Protein AF-A0A955GM71-F1 (afdb_monomer_lite)

Foldseek 3Di:
DVVVLVVLLVVLLVVLLVLVVVLVVLVVVCVQPVDLVNVLVVCVVVCCLVCVLVVVLVVCVPPPHPDLQPSVDPQLSVLLCVLRPSVLVSVQVSQQSVQVSCCLQVVDLARWGKDFSLSSQLSSLLSSLVVLLVVQVPFAEDPDADPDDDSRPDRHHHPPDDSVVSSVVSSVQSSALNHDHNDRMDTQVPADADPVRDHPCRVVVCNSVVSVCSNCVSVVSVVVSVVSLVSQCVSDPDNVVSVVVSVCSNVVD

pLDDT: mean 85.66, std 9.51, range [45.56, 96.56]

Structure (mmCIF, N/CA/C/O backbone):
data_AF-A0A955GM71-F1
#
_entry.id   AF-A0A955GM71-F1
#
loop_
_atom_site.group_PDB
_atom_site.id
_atom_site.type_symbol
_atom_site.label_atom_id
_atom_site.label_alt_id
_atom_site.label_comp_id
_atom_site.label_asym_id
_atom_site.label_entity_id
_atom_site.label_seq_id
_atom_site.pdbx_PDB_ins_code
_atom_site.Cartn_x
_atom_site.Cartn_y
_atom_site.Cartn_z
_atom_site.occupancy
_atom_site.B_iso_or_equiv
_atom_site.auth_seq_id
_atom_site.auth_comp_id
_atom_site.auth_asym_id
_atom_site.auth_atom_id
_atom_site.pdbx_PDB_model_num
ATOM 1 N N . MET A 1 1 ? -37.901 8.414 49.197 1.00 61.34 1 MET A N 1
ATOM 2 C CA . MET A 1 1 ? -36.951 7.394 48.673 1.00 61.34 1 MET A CA 1
ATOM 3 C C . MET A 1 1 ? -37.544 6.435 47.627 1.00 61.34 1 MET A C 1
ATOM 5 O O . MET A 1 1 ? -36.845 6.118 46.675 1.00 61.34 1 MET A O 1
ATOM 9 N N . TYR A 1 2 ? -38.802 5.981 47.737 1.00 68.44 2 TYR A N 1
ATOM 10 C CA . TYR A 1 2 ? -39.392 4.993 46.807 1.00 68.44 2 TYR A CA 1
ATOM 11 C C . TYR A 1 2 ? -39.511 5.466 45.339 1.00 68.44 2 TYR A C 1
ATOM 13 O O . TYR A 1 2 ? -39.118 4.743 44.425 1.00 68.44 2 TYR A O 1
ATOM 21 N N . LYS A 1 3 ? -39.972 6.707 45.101 1.00 76.19 3 LYS A N 1
ATOM 22 C CA . LYS A 1 3 ? -40.069 7.289 43.744 1.00 76.19 3 LYS A CA 1
ATOM 23 C C . LYS A 1 3 ? -38.699 7.425 43.057 1.00 76.19 3 LYS A C 1
ATOM 25 O O . LYS A 1 3 ? -38.585 7.123 41.875 1.00 76.19 3 LYS A O 1
ATOM 30 N N . LEU A 1 4 ? -37.657 7.773 43.820 1.00 74.94 4 LEU A N 1
ATOM 31 C CA . LEU A 1 4 ? -36.275 7.871 43.334 1.00 74.94 4 LEU A CA 1
ATOM 32 C C . LEU A 1 4 ? -35.735 6.505 42.882 1.00 74.94 4 LEU A C 1
ATOM 34 O O . LEU A 1 4 ? -35.236 6.384 41.770 1.00 74.94 4 LEU A O 1
ATOM 38 N N . LYS A 1 5 ? -35.909 5.449 43.692 1.00 73.38 5 LYS A N 1
ATOM 39 C CA . LYS A 1 5 ? -35.476 4.085 43.327 1.00 73.38 5 LYS A CA 1
ATOM 40 C C . LYS A 1 5 ? -36.174 3.565 42.064 1.00 73.38 5 LYS A C 1
ATOM 42 O O . LYS A 1 5 ? -35.537 2.933 41.227 1.00 73.38 5 LYS A O 1
ATOM 47 N N . ARG A 1 6 ? -37.469 3.856 41.899 1.00 73.62 6 ARG A N 1
ATOM 48 C CA . ARG A 1 6 ? -38.248 3.444 40.718 1.00 73.62 6 ARG A CA 1
ATOM 49 C C . ARG A 1 6 ? -37.815 4.178 39.444 1.00 73.62 6 ARG A C 1
ATOM 51 O O . ARG A 1 6 ? -37.730 3.548 38.397 1.00 73.62 6 ARG A O 1
ATOM 58 N N . PHE A 1 7 ? -37.506 5.471 39.545 1.00 77.12 7 PHE A N 1
ATOM 59 C CA . PHE A 1 7 ? -36.971 6.271 38.439 1.00 77.12 7 PHE A CA 1
ATOM 60 C C . PHE A 1 7 ? -35.572 5.800 38.015 1.00 77.12 7 PHE A C 1
ATOM 62 O O . PHE A 1 7 ? -35.341 5.537 36.836 1.00 77.12 7 PHE A O 1
ATOM 69 N N . VAL A 1 8 ? -34.678 5.575 38.987 1.00 74.25 8 VAL A N 1
ATOM 70 C CA . VAL A 1 8 ? -33.331 5.027 38.750 1.00 74.25 8 VAL A CA 1
ATOM 71 C C . VAL A 1 8 ? -33.400 3.675 38.039 1.00 74.25 8 VAL A C 1
ATOM 73 O O . VAL A 1 8 ? -32.661 3.462 37.084 1.00 74.25 8 VAL A O 1
ATOM 76 N N . LEU A 1 9 ? -34.315 2.781 38.433 1.00 74.50 9 LEU A N 1
ATOM 77 C CA . LEU A 1 9 ? -34.504 1.477 37.782 1.00 74.50 9 LEU A CA 1
ATOM 78 C C . LEU A 1 9 ? -34.988 1.579 36.325 1.00 74.50 9 LEU A C 1
ATOM 80 O O . LEU A 1 9 ? -34.601 0.755 35.502 1.00 74.50 9 LEU A O 1
ATOM 84 N N . LEU A 1 10 ? -35.823 2.567 35.996 1.00 75.25 10 LEU A N 1
ATOM 85 C CA . LEU A 1 10 ? -36.357 2.750 34.640 1.00 75.25 10 LEU A CA 1
ATOM 86 C C . LEU A 1 10 ? -35.292 3.301 33.677 1.00 75.25 10 LEU A C 1
ATOM 88 O O . LEU A 1 10 ? -35.167 2.820 32.551 1.00 75.25 10 LEU A O 1
ATOM 92 N N . ILE A 1 11 ? -34.489 4.263 34.141 1.00 79.44 11 ILE A N 1
ATOM 93 C CA . ILE A 1 11 ? -33.385 4.836 33.359 1.00 79.44 11 ILE A CA 1
ATOM 94 C C . ILE A 1 11 ? -32.252 3.825 33.205 1.00 79.44 11 ILE A C 1
ATOM 96 O O . ILE A 1 11 ? -31.810 3.568 32.088 1.00 79.44 11 ILE A O 1
ATOM 100 N N . SER A 1 12 ? -31.813 3.205 34.304 1.00 76.88 12 SER A N 1
ATOM 101 C CA . SER A 1 12 ? -30.706 2.239 34.275 1.00 76.88 12 SER A CA 1
ATOM 102 C C . SER A 1 12 ? -31.001 1.020 33.400 1.00 76.88 12 SER A C 1
ATOM 104 O O . SER A 1 12 ? -30.100 0.550 32.713 1.00 76.88 12 SER A O 1
ATOM 106 N N . ALA A 1 13 ? -32.253 0.549 33.349 1.00 73.69 13 ALA A N 1
ATOM 107 C CA . ALA A 1 13 ? -32.644 -0.588 32.514 1.00 73.69 13 ALA A CA 1
ATOM 108 C C . ALA A 1 13 ? -32.579 -0.314 30.999 1.00 73.69 13 ALA A C 1
ATOM 110 O O . ALA A 1 13 ? -32.330 -1.244 30.237 1.00 73.69 13 ALA A O 1
ATOM 111 N N . ASN A 1 14 ? -32.786 0.929 30.554 1.00 80.06 14 ASN A N 1
ATOM 112 C CA . ASN A 1 14 ? -32.612 1.308 29.145 1.00 80.06 14 ASN A CA 1
ATOM 113 C C . ASN A 1 14 ? -31.156 1.686 28.845 1.00 80.06 14 ASN A C 1
ATOM 115 O O . ASN A 1 14 ? -30.605 1.296 27.816 1.00 80.06 14 ASN A O 1
ATOM 119 N N . LEU A 1 15 ? -30.512 2.388 29.781 1.00 84.62 15 LEU A N 1
ATOM 120 C CA . LEU A 1 15 ? -29.125 2.826 29.664 1.00 84.62 15 LEU A CA 1
ATOM 121 C C . LEU A 1 15 ? -28.158 1.642 29.564 1.00 84.62 15 LEU A C 1
ATOM 123 O O . LEU A 1 15 ? -27.257 1.669 28.735 1.00 84.62 15 LEU A O 1
ATOM 127 N N . ILE A 1 16 ? -28.369 0.581 30.348 1.00 85.00 16 ILE A N 1
ATOM 128 C CA . ILE A 1 16 ? -27.521 -0.617 30.310 1.00 85.00 16 ILE A CA 1
ATOM 129 C C . ILE A 1 16 ? -27.553 -1.309 28.945 1.00 85.00 16 ILE A C 1
ATOM 131 O O . ILE A 1 16 ? -26.523 -1.782 28.479 1.00 85.00 16 ILE A O 1
ATOM 135 N N . ARG A 1 17 ? -28.713 -1.332 28.274 1.00 82.69 17 ARG A N 1
ATOM 136 C CA . ARG A 1 17 ? -28.850 -1.925 26.941 1.00 82.69 17 ARG A CA 1
ATOM 137 C C . ARG A 1 17 ? -27.982 -1.155 25.950 1.00 82.69 17 ARG A C 1
ATOM 139 O O . ARG A 1 17 ? -27.134 -1.751 25.298 1.00 82.69 17 ARG A O 1
ATOM 146 N N . ILE A 1 18 ? -28.145 0.168 25.905 1.00 87.25 18 ILE A N 1
ATOM 147 C CA . ILE A 1 18 ? -27.355 1.052 25.037 1.00 87.25 18 ILE A CA 1
ATOM 148 C C . ILE A 1 18 ? -25.861 0.908 25.344 1.00 87.25 18 ILE A C 1
ATOM 150 O O . ILE A 1 18 ? -25.070 0.708 24.429 1.00 87.25 18 ILE A O 1
ATOM 154 N N . LEU A 1 19 ? -25.474 0.947 26.622 1.00 88.88 19 LEU A N 1
ATOM 155 C CA . LEU A 1 19 ? -24.077 0.812 27.033 1.00 88.88 19 LEU A CA 1
ATOM 156 C C . LEU A 1 19 ? -23.474 -0.528 26.602 1.00 88.88 19 LEU A C 1
ATOM 158 O O . LEU A 1 19 ? -22.366 -0.532 26.077 1.00 88.88 19 LEU A O 1
ATOM 162 N N . LEU A 1 20 ? -24.189 -1.645 26.758 1.00 87.19 20 LEU A N 1
ATOM 163 C CA . LEU A 1 20 ? -23.694 -2.963 26.355 1.00 87.19 20 LEU A CA 1
ATOM 164 C C . LEU A 1 20 ? -23.531 -3.084 24.836 1.00 87.19 20 LEU A C 1
ATOM 166 O O . LEU A 1 20 ? -22.474 -3.521 24.386 1.00 87.19 20 LEU A O 1
ATOM 170 N N . TYR A 1 21 ? -24.524 -2.658 24.044 1.00 88.75 21 TYR A N 1
ATOM 171 C CA . TYR A 1 21 ? -24.422 -2.688 22.577 1.00 88.75 21 TYR A CA 1
ATOM 172 C C . TYR A 1 21 ? -23.291 -1.787 22.069 1.00 88.75 21 TYR A C 1
ATOM 174 O O . TYR A 1 21 ? -22.498 -2.202 21.220 1.00 88.75 21 TYR A O 1
ATOM 182 N N . THR A 1 22 ? -23.168 -0.581 22.624 1.00 90.31 22 THR A N 1
ATOM 183 C CA . THR A 1 22 ? -22.087 0.347 22.279 1.00 90.31 22 THR A CA 1
ATOM 184 C C . THR A 1 22 ? -20.727 -0.209 22.698 1.00 90.31 22 THR A C 1
ATOM 186 O O . THR A 1 22 ? -19.798 -0.181 21.897 1.00 90.31 22 THR A O 1
ATOM 189 N N . THR A 1 23 ? -20.606 -0.785 23.900 1.00 90.62 23 THR A N 1
ATOM 190 C CA . THR A 1 23 ? -19.358 -1.420 24.362 1.00 90.62 23 THR A CA 1
ATOM 191 C C . THR A 1 23 ? -18.961 -2.565 23.442 1.00 90.62 23 THR A C 1
ATOM 193 O O . THR A 1 23 ? -17.812 -2.617 23.020 1.00 90.62 23 THR A O 1
ATOM 196 N N . ALA A 1 24 ? -19.897 -3.452 23.089 1.00 90.38 24 ALA A N 1
ATOM 197 C CA . ALA A 1 24 ? -19.629 -4.574 22.193 1.00 90.38 24 ALA A CA 1
ATOM 198 C C . ALA A 1 24 ? -19.175 -4.094 20.806 1.00 90.38 24 ALA A C 1
ATOM 200 O O . ALA A 1 24 ? -18.171 -4.574 20.289 1.00 90.38 24 ALA A O 1
ATOM 201 N N . THR A 1 25 ? -19.859 -3.097 20.240 1.00 90.88 25 THR A N 1
ATOM 202 C CA . THR A 1 25 ? -19.507 -2.526 18.930 1.00 90.88 25 THR A CA 1
ATOM 203 C C . THR A 1 25 ? -18.119 -1.889 18.959 1.00 90.88 25 THR A C 1
ATOM 205 O O . THR A 1 25 ? -17.274 -2.206 18.126 1.00 90.88 25 THR A O 1
ATOM 208 N N . ILE A 1 26 ? -17.848 -1.037 19.952 1.00 92.12 26 ILE A N 1
ATOM 209 C CA . ILE A 1 26 ? -16.542 -0.387 20.117 1.00 92.12 26 ILE A CA 1
ATOM 210 C C . ILE A 1 26 ? -15.450 -1.429 20.361 1.00 92.12 26 ILE A C 1
ATOM 212 O O . ILE A 1 26 ? -14.356 -1.286 19.828 1.00 92.12 26 ILE A O 1
ATOM 216 N N . PHE A 1 27 ? -15.732 -2.482 21.129 1.00 91.25 27 PHE A N 1
ATOM 217 C CA . PHE A 1 27 ? -14.776 -3.553 21.389 1.00 91.25 27 PHE A CA 1
ATOM 218 C C . PHE A 1 27 ? -14.412 -4.318 20.114 1.00 91.25 27 PHE A C 1
ATOM 220 O O . PHE A 1 27 ? -13.236 -4.590 19.896 1.00 91.25 27 PHE A O 1
ATOM 227 N N . VAL A 1 28 ? -15.384 -4.609 19.241 1.00 90.19 28 VAL A N 1
ATOM 228 C CA . VAL A 1 28 ? -15.119 -5.229 17.932 1.00 90.19 28 VAL A CA 1
ATOM 229 C C . VAL A 1 28 ? -14.270 -4.307 17.057 1.00 90.19 28 VAL A C 1
ATOM 231 O O . VAL A 1 28 ? -13.257 -4.746 16.520 1.00 90.19 28 VAL A O 1
ATOM 234 N N . VAL A 1 29 ? -14.629 -3.022 16.958 1.00 89.50 29 VAL A N 1
ATOM 235 C CA . VAL A 1 29 ? -13.847 -2.036 16.189 1.00 89.50 29 VAL A CA 1
ATOM 236 C C . VAL A 1 29 ? -12.423 -1.934 16.738 1.00 89.50 29 VAL A C 1
ATOM 238 O O . VAL A 1 29 ? -11.459 -1.977 15.980 1.00 89.50 29 VAL A O 1
ATOM 241 N N . TRP A 1 30 ? -12.271 -1.864 18.058 1.00 90.69 30 TRP A N 1
ATOM 242 C CA . TRP A 1 30 ? -10.970 -1.860 18.716 1.00 90.69 30 TRP A CA 1
ATOM 243 C C . TRP A 1 30 ? -10.173 -3.129 18.400 1.00 90.69 30 TRP A C 1
ATOM 245 O O . TRP A 1 30 ? -9.011 -3.043 18.024 1.00 90.69 30 TRP A O 1
ATOM 255 N N . LEU A 1 31 ? -10.786 -4.307 18.480 1.00 88.31 31 LEU A N 1
ATOM 256 C CA . LEU A 1 31 ? -10.122 -5.586 18.229 1.00 88.31 31 LEU A CA 1
ATOM 257 C C . LEU A 1 31 ? -9.629 -5.730 16.779 1.00 88.31 31 LEU A C 1
ATOM 259 O O . LEU A 1 31 ? -8.606 -6.373 16.556 1.00 88.31 31 LEU A O 1
ATOM 263 N N . VAL A 1 32 ? -10.327 -5.131 15.811 1.00 87.62 32 VAL A N 1
ATOM 264 C CA . VAL A 1 32 ? -9.938 -5.153 14.390 1.00 87.62 32 VAL A CA 1
ATOM 265 C C . VAL A 1 32 ? -8.875 -4.096 14.077 1.00 87.62 32 VAL A C 1
ATOM 267 O O . VAL A 1 32 ? -7.861 -4.412 13.463 1.00 87.62 32 VAL A O 1
ATOM 270 N N . PHE A 1 33 ? -9.070 -2.853 14.523 1.00 87.31 33 PHE A N 1
ATOM 271 C CA . PHE A 1 33 ? -8.263 -1.708 14.081 1.00 87.31 33 PHE A CA 1
ATOM 272 C C . PHE A 1 33 ? -7.145 -1.291 15.051 1.00 87.31 33 PHE A C 1
ATOM 274 O O . PHE A 1 33 ? -6.416 -0.352 14.753 1.00 87.31 33 PHE A O 1
ATOM 281 N N . SER A 1 34 ? -6.999 -1.920 16.223 1.00 87.00 34 SER A N 1
ATOM 282 C CA . SER A 1 34 ? -5.954 -1.531 17.194 1.00 87.00 34 SER A CA 1
ATOM 283 C C . SER A 1 34 ? -4.585 -2.166 16.948 1.00 87.00 34 SER A C 1
ATOM 285 O O . SER A 1 34 ? -3.582 -1.687 17.488 1.00 87.00 34 SER A O 1
ATOM 287 N N . ASP A 1 35 ? -4.526 -3.241 16.163 1.00 88.88 35 ASP A N 1
ATOM 288 C CA . ASP A 1 35 ? -3.306 -4.012 15.960 1.00 88.88 35 ASP A CA 1
ATOM 289 C C . ASP A 1 35 ? -2.86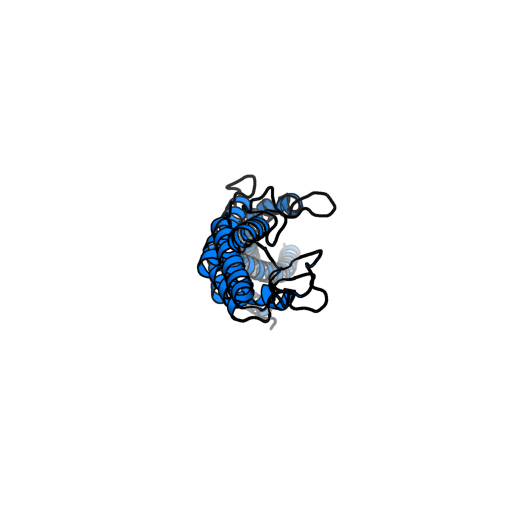4 -3.970 14.489 1.00 88.88 35 ASP A C 1
ATOM 291 O O . ASP A 1 35 ? -3.536 -4.555 13.633 1.00 88.88 35 ASP A O 1
ATOM 295 N N . PRO A 1 36 ? -1.718 -3.332 14.171 1.00 93.44 36 PRO A N 1
ATOM 296 C CA . PRO A 1 36 ? -1.187 -3.338 12.812 1.00 93.44 36 PRO A CA 1
ATOM 297 C C . PRO A 1 36 ? -0.930 -4.754 12.286 1.00 93.44 36 PRO A C 1
ATOM 299 O O . PRO A 1 36 ? -1.048 -4.976 11.082 1.00 93.44 36 PRO A O 1
ATOM 302 N N . ALA A 1 37 ? -0.607 -5.725 13.149 1.00 93.62 37 ALA A N 1
ATOM 303 C CA . ALA A 1 37 ? -0.336 -7.094 12.717 1.00 93.62 37 ALA A CA 1
ATOM 304 C C . ALA A 1 37 ? -1.571 -7.757 12.091 1.00 93.62 37 ALA A C 1
ATOM 306 O O . ALA A 1 37 ? -1.434 -8.484 11.107 1.00 93.62 37 ALA A O 1
ATOM 307 N N . ARG A 1 38 ? -2.772 -7.462 12.609 1.00 91.69 38 ARG A N 1
ATOM 308 C CA . ARG A 1 38 ? -4.035 -7.982 12.066 1.00 91.69 38 ARG A CA 1
ATOM 309 C C . ARG A 1 38 ? -4.312 -7.428 10.681 1.00 91.69 38 ARG A C 1
ATOM 311 O O . ARG A 1 38 ? -4.505 -8.204 9.761 1.00 91.69 38 ARG A O 1
ATOM 318 N N . ILE A 1 39 ? -4.208 -6.112 10.501 1.00 91.81 39 ILE A N 1
ATOM 319 C CA . ILE A 1 39 ? -4.417 -5.494 9.183 1.00 91.81 39 ILE A CA 1
ATOM 320 C C . ILE A 1 39 ? -3.429 -6.041 8.150 1.00 91.81 39 ILE A C 1
ATOM 322 O O . ILE A 1 39 ? -3.826 -6.395 7.044 1.00 91.81 39 ILE A O 1
ATOM 326 N N . LYS A 1 40 ? -2.147 -6.173 8.507 1.00 94.81 40 LYS A N 1
ATOM 327 C CA . LYS A 1 40 ? -1.144 -6.770 7.610 1.00 94.81 40 LYS A CA 1
ATOM 328 C C . LYS A 1 40 ? -1.492 -8.213 7.246 1.00 94.81 40 LYS A C 1
ATOM 330 O O . LYS A 1 40 ? -1.348 -8.608 6.090 1.00 94.81 40 LYS A O 1
ATOM 335 N N . HIS A 1 41 ? -1.950 -8.988 8.227 1.00 93.88 41 HIS A N 1
ATOM 336 C CA . HIS A 1 41 ? -2.384 -10.364 8.029 1.00 93.88 41 HIS A CA 1
ATOM 337 C C . HIS A 1 41 ? -3.612 -10.453 7.117 1.00 93.88 41 HIS A C 1
ATOM 339 O O . HIS A 1 41 ? -3.599 -11.240 6.176 1.00 93.88 41 HIS A O 1
ATOM 345 N N . ASP A 1 42 ? -4.619 -9.611 7.334 1.00 91.69 42 ASP A N 1
ATOM 346 C CA . ASP A 1 42 ? -5.859 -9.591 6.557 1.00 91.69 42 ASP A CA 1
ATOM 347 C C . ASP A 1 42 ? -5.599 -9.176 5.101 1.00 91.69 42 ASP A C 1
ATOM 349 O O . ASP A 1 42 ? -6.098 -9.817 4.173 1.00 91.69 42 ASP A O 1
ATOM 353 N N . ILE A 1 43 ? -4.747 -8.165 4.873 1.00 93.19 43 ILE A N 1
ATOM 354 C CA . ILE A 1 43 ? -4.329 -7.770 3.517 1.00 93.19 43 ILE A CA 1
ATOM 355 C C . ILE A 1 43 ? -3.631 -8.947 2.829 1.00 93.19 43 ILE A C 1
ATOM 357 O O . ILE A 1 43 ? -3.965 -9.279 1.690 1.00 93.19 43 ILE A O 1
ATOM 361 N N . LYS A 1 44 ? -2.711 -9.623 3.525 1.00 94.38 44 LYS A N 1
ATOM 362 C CA . LYS A 1 44 ? -2.024 -10.801 2.987 1.00 94.38 44 LYS A CA 1
ATOM 363 C C . LYS A 1 44 ? -2.999 -11.934 2.657 1.00 94.38 44 LYS A C 1
ATOM 365 O O . LYS A 1 44 ? -2.932 -12.497 1.571 1.00 94.38 44 LYS A O 1
ATOM 370 N N . GLN A 1 45 ? -3.917 -12.261 3.564 1.00 95.25 45 GLN A N 1
ATOM 371 C CA . GLN A 1 45 ? -4.888 -13.340 3.361 1.00 95.25 45 GLN A CA 1
ATOM 372 C C . GLN A 1 45 ? -5.900 -13.042 2.254 1.00 95.25 45 GLN A C 1
ATOM 374 O O . GLN A 1 45 ? -6.377 -13.971 1.605 1.00 95.25 45 GLN A O 1
ATOM 379 N N . SER A 1 46 ? -6.207 -11.768 1.999 1.00 94.44 46 SER A N 1
ATOM 380 C CA . SER A 1 46 ? -7.110 -11.378 0.910 1.00 94.44 46 SER A CA 1
ATOM 381 C C . SER A 1 46 ? -6.554 -11.670 -0.496 1.00 94.44 46 SER A C 1
ATOM 383 O O . SER A 1 46 ? -7.299 -11.620 -1.480 1.00 94.44 46 SER A O 1
ATOM 385 N N . GLY A 1 47 ? -5.256 -11.980 -0.605 1.00 94.12 47 GLY A N 1
ATOM 386 C CA . GLY A 1 47 ? -4.565 -12.137 -1.883 1.00 94.12 47 GLY A CA 1
ATOM 387 C C . GLY A 1 47 ? -4.364 -10.806 -2.615 1.00 94.12 47 GLY A C 1
ATOM 388 O O . GLY A 1 47 ? -4.283 -10.776 -3.844 1.00 94.12 47 GLY A O 1
ATOM 389 N N . ALA A 1 48 ? -4.391 -9.684 -1.883 1.00 93.75 48 ALA A N 1
ATOM 390 C CA . ALA A 1 48 ? -4.313 -8.351 -2.470 1.00 93.75 48 ALA A CA 1
ATOM 391 C C . ALA A 1 48 ? -2.995 -8.137 -3.222 1.00 93.75 48 ALA A C 1
ATOM 393 O O . ALA A 1 48 ? -3.007 -7.558 -4.303 1.00 93.75 48 ALA A O 1
ATOM 394 N N . TYR A 1 49 ? -1.874 -8.629 -2.689 1.00 94.56 49 TYR A N 1
ATOM 395 C CA . TYR A 1 49 ? -0.556 -8.438 -3.298 1.00 94.56 49 TYR A CA 1
ATOM 396 C C . TYR A 1 49 ? -0.397 -9.218 -4.607 1.00 94.56 49 TYR A C 1
ATOM 398 O O . TYR A 1 49 ? 0.249 -8.740 -5.534 1.00 94.56 49 TYR A O 1
ATOM 406 N N . GLU A 1 50 ? -1.019 -10.390 -4.698 1.00 94.75 50 GLU A N 1
ATOM 407 C CA . GLU A 1 50 ? -1.039 -11.244 -5.883 1.00 94.75 50 GLU A CA 1
ATOM 408 C C . GLU A 1 50 ? -1.943 -10.673 -6.979 1.00 94.75 50 GLU A C 1
ATOM 410 O O . GLU A 1 50 ? -1.654 -10.823 -8.163 1.00 94.75 50 GLU A O 1
ATOM 415 N N . LYS A 1 51 ? -3.033 -10.001 -6.592 1.00 93.88 51 LYS A N 1
ATOM 416 C CA . LYS A 1 51 ? -4.010 -9.425 -7.528 1.00 93.88 51 LYS A CA 1
ATOM 417 C C . LYS A 1 51 ? -3.713 -7.983 -7.916 1.00 93.88 51 LYS A C 1
ATOM 419 O O . LYS A 1 51 ? -4.281 -7.513 -8.899 1.00 93.88 51 LYS A O 1
ATOM 424 N N . PHE A 1 52 ? -2.861 -7.280 -7.170 1.00 93.19 52 PHE A N 1
ATOM 425 C CA . PHE A 1 52 ? -2.616 -5.852 -7.367 1.00 93.19 52 PHE A CA 1
ATOM 426 C C . PHE A 1 52 ? -2.119 -5.546 -8.782 1.00 93.19 52 PHE A C 1
ATOM 428 O O . PHE A 1 52 ? -2.779 -4.811 -9.510 1.00 93.19 52 PHE A O 1
ATOM 435 N N . VAL A 1 53 ? -0.997 -6.144 -9.192 1.00 92.50 53 VAL A N 1
ATOM 436 C CA . VAL A 1 53 ? -0.390 -5.884 -10.506 1.00 92.50 53 VAL A CA 1
ATOM 437 C C . VAL A 1 53 ? -1.321 -6.288 -11.658 1.00 92.50 53 VAL A C 1
ATOM 439 O O . VAL A 1 53 ? -1.573 -5.430 -12.504 1.00 92.50 53 VAL A O 1
ATOM 442 N N . PRO A 1 54 ? -1.923 -7.498 -11.674 1.00 91.50 54 PRO A N 1
ATOM 443 C CA . PRO A 1 54 ? -2.920 -7.853 -12.685 1.00 91.50 54 PRO A CA 1
ATOM 444 C C . PRO A 1 54 ? -4.089 -6.866 -12.768 1.00 91.50 54 PRO A C 1
ATOM 446 O O . PRO A 1 54 ? -4.455 -6.446 -13.857 1.00 91.50 54 PRO A O 1
ATOM 449 N N . SER A 1 55 ? -4.620 -6.415 -11.626 1.00 90.38 55 SER A N 1
ATOM 450 C CA . SER A 1 55 ? -5.742 -5.462 -11.611 1.00 90.38 55 SER A CA 1
ATOM 451 C C . SER A 1 55 ? -5.364 -4.107 -12.215 1.00 90.38 55 SER A C 1
ATOM 453 O O . SER A 1 55 ? -6.188 -3.469 -12.867 1.00 90.38 55 SER A O 1
ATOM 455 N N . ILE A 1 56 ? -4.123 -3.655 -12.003 1.00 87.88 56 ILE A N 1
ATOM 456 C CA . ILE A 1 56 ? -3.608 -2.432 -12.629 1.00 87.88 56 ILE A CA 1
ATOM 457 C C . ILE A 1 56 ? -3.434 -2.632 -14.135 1.00 87.88 56 ILE A C 1
ATOM 459 O O . ILE A 1 56 ? -3.805 -1.742 -14.899 1.00 87.88 56 ILE A O 1
ATOM 463 N N . ILE A 1 57 ? -2.910 -3.779 -14.570 1.00 88.81 57 ILE A N 1
ATOM 464 C CA . ILE A 1 57 ? -2.788 -4.114 -15.994 1.00 88.81 57 ILE A CA 1
ATOM 465 C C . ILE A 1 57 ? -4.173 -4.089 -16.654 1.00 88.81 57 ILE A C 1
ATOM 467 O O . ILE A 1 57 ? -4.369 -3.351 -17.616 1.00 88.81 57 ILE A O 1
ATOM 471 N N . ASP A 1 58 ? -5.152 -4.796 -16.087 1.00 88.31 58 ASP A N 1
ATOM 472 C CA . ASP A 1 58 ? -6.518 -4.870 -16.616 1.00 88.31 58 ASP A CA 1
ATOM 473 C C . ASP A 1 58 ? -7.195 -3.494 -16.681 1.00 88.31 58 ASP A C 1
ATOM 475 O O . ASP A 1 58 ? -7.837 -3.156 -17.676 1.00 88.31 58 ASP A O 1
ATOM 479 N N . ALA A 1 59 ? -7.004 -2.653 -15.660 1.00 85.81 59 ALA A N 1
ATOM 480 C CA . ALA A 1 59 ? -7.525 -1.286 -15.659 1.00 85.81 59 ALA A CA 1
ATOM 481 C C . ALA A 1 59 ? -6.920 -0.416 -16.777 1.00 85.81 59 ALA A C 1
ATOM 483 O O . ALA A 1 59 ? -7.598 0.469 -17.299 1.00 85.81 59 ALA A O 1
ATOM 484 N N . ASN A 1 60 ? -5.667 -0.677 -17.163 1.00 84.25 60 ASN A N 1
ATOM 485 C CA . ASN A 1 60 ? -4.965 0.049 -18.224 1.00 84.25 60 ASN A CA 1
ATOM 486 C C . ASN A 1 60 ? -5.161 -0.554 -19.624 1.00 84.25 60 ASN A C 1
ATOM 488 O O . ASN A 1 60 ? -4.705 0.045 -20.594 1.00 84.25 60 ASN A O 1
ATOM 492 N N . LYS A 1 61 ? -5.878 -1.674 -19.762 1.00 82.38 61 LYS A N 1
ATOM 493 C CA . LYS A 1 61 ? -6.331 -2.203 -21.062 1.00 82.38 61 LYS A CA 1
ATOM 494 C C . LYS A 1 61 ? -7.610 -1.542 -21.581 1.00 82.38 61 LYS A C 1
ATOM 496 O O . LYS A 1 61 ? -8.000 -1.757 -22.724 1.00 82.38 61 LYS A O 1
ATOM 501 N N . ALA A 1 62 ? -8.310 -0.777 -20.743 1.00 74.44 62 ALA A N 1
ATOM 502 C CA . ALA A 1 62 ? -9.569 -0.151 -21.128 1.00 74.44 62 ALA A CA 1
ATOM 503 C C . ALA A 1 62 ? -9.372 0.850 -22.292 1.00 74.44 62 ALA A C 1
ATOM 505 O O . ALA A 1 62 ? -8.397 1.594 -22.276 1.00 74.44 62 ALA A O 1
ATOM 506 N N . PRO A 1 63 ? -10.318 0.965 -23.247 1.00 58.12 63 PRO A N 1
ATOM 50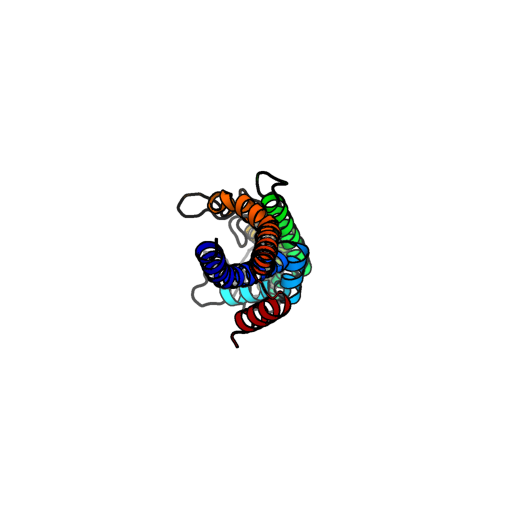7 C CA . PRO A 1 63 ? -10.150 1.692 -24.521 1.00 58.12 63 PRO A CA 1
ATOM 508 C C . PRO A 1 63 ? -9.896 3.211 -24.423 1.00 58.12 63 PRO A C 1
ATOM 510 O O . PRO A 1 63 ? -9.705 3.863 -25.442 1.00 58.12 63 PRO A O 1
ATOM 513 N N . ASN A 1 64 ? -9.885 3.779 -23.214 1.00 59.72 64 ASN A N 1
ATOM 514 C CA . ASN A 1 64 ? -9.560 5.184 -22.951 1.00 59.72 64 ASN A CA 1
ATOM 515 C C . ASN A 1 64 ? -8.165 5.365 -22.320 1.00 59.72 64 ASN A C 1
ATOM 517 O O . ASN A 1 64 ? -7.850 6.462 -21.856 1.00 59.72 64 ASN A O 1
ATOM 521 N N . SER A 1 65 ? -7.353 4.308 -22.226 1.00 59.94 65 SER A N 1
ATOM 522 C CA . SER A 1 65 ? -5.990 4.403 -21.711 1.00 59.94 65 SER A CA 1
ATOM 523 C C . SER A 1 65 ? -5.041 4.894 -22.807 1.00 59.94 65 SER A C 1
ATOM 525 O O . SER A 1 65 ? -5.041 4.417 -23.936 1.00 59.94 65 SER A O 1
ATOM 527 N N . SER A 1 66 ? -4.209 5.879 -22.479 1.00 58.28 66 SER A N 1
ATOM 528 C CA . SER A 1 66 ? -3.188 6.432 -23.375 1.00 58.28 66 SER A CA 1
ATOM 529 C C . SER A 1 66 ? -1.883 5.622 -23.341 1.00 58.28 66 SER A C 1
ATOM 531 O O . SER A 1 66 ? -0.804 6.202 -23.452 1.00 58.28 66 SER A O 1
ATOM 533 N N . SER A 1 67 ? -1.948 4.316 -23.060 1.00 63.34 67 SER A N 1
ATOM 534 C CA . SER A 1 67 ? -0.748 3.496 -22.872 1.00 63.34 67 SER A CA 1
ATOM 535 C C . SER A 1 67 ? -0.269 2.937 -24.205 1.00 63.34 67 SER A C 1
ATOM 537 O O . SER A 1 67 ? -0.985 2.175 -24.845 1.00 63.34 67 SER A O 1
ATOM 539 N N . THR A 1 68 ? 0.957 3.277 -24.600 1.00 70.00 68 THR A N 1
ATOM 540 C CA . THR A 1 68 ? 1.606 2.703 -25.790 1.00 70.00 68 THR A CA 1
ATOM 541 C C . THR A 1 68 ? 2.252 1.338 -25.523 1.00 70.00 68 THR A C 1
ATOM 543 O O . THR A 1 68 ? 2.758 0.693 -26.433 1.00 70.00 68 THR A O 1
ATOM 546 N N . ILE A 1 69 ? 2.232 0.870 -24.270 1.00 80.75 69 ILE A N 1
ATOM 547 C CA . ILE A 1 69 ? 2.774 -0.436 -23.883 1.00 80.75 69 ILE A CA 1
ATOM 548 C C . ILE A 1 69 ? 1.733 -1.520 -24.220 1.00 80.75 69 ILE A C 1
ATOM 550 O O . ILE A 1 69 ? 0.591 -1.412 -23.768 1.00 80.75 69 ILE A O 1
ATOM 554 N N . PRO A 1 70 ? 2.096 -2.595 -24.946 1.00 83.69 70 PRO A N 1
ATOM 555 C CA . PRO A 1 70 ? 1.149 -3.612 -25.382 1.00 83.69 70 PRO A CA 1
ATOM 556 C C . PRO A 1 70 ? 0.855 -4.573 -24.227 1.00 83.69 70 PRO A C 1
ATOM 558 O O . PRO A 1 70 ? 1.466 -5.627 -24.082 1.00 83.69 70 PRO A O 1
ATOM 561 N N . LEU A 1 71 ? -0.096 -4.194 -23.374 1.00 87.38 71 LEU A N 1
ATOM 562 C CA . LEU A 1 71 ? -0.476 -4.952 -22.176 1.00 87.38 71 LEU A CA 1
ATOM 563 C C . LEU A 1 71 ? -1.197 -6.281 -22.481 1.00 87.38 71 LEU A C 1
ATOM 565 O O . LEU A 1 71 ? -1.427 -7.076 -21.570 1.00 87.38 71 LEU A O 1
ATOM 569 N N . ASP A 1 72 ? -1.573 -6.530 -23.736 1.00 86.50 72 ASP A N 1
ATOM 570 C CA . ASP A 1 72 ? -2.096 -7.824 -24.198 1.00 86.50 72 ASP A CA 1
ATOM 571 C C . ASP A 1 72 ? -1.001 -8.847 -24.508 1.00 86.50 72 ASP A C 1
ATOM 573 O O . ASP A 1 72 ? -1.291 -10.033 -24.660 1.00 86.50 72 ASP A O 1
ATOM 577 N N . ASP A 1 73 ? 0.255 -8.408 -24.547 1.00 88.94 73 ASP A N 1
ATOM 578 C CA . ASP A 1 73 ? 1.400 -9.275 -24.750 1.00 88.94 73 ASP A CA 1
ATOM 579 C C . ASP A 1 73 ? 1.821 -9.972 -23.448 1.00 88.94 73 ASP A C 1
ATOM 581 O O . ASP A 1 73 ? 2.116 -9.322 -22.439 1.00 88.94 73 ASP A O 1
ATOM 585 N N . GLN A 1 74 ? 1.877 -11.306 -23.466 1.00 92.31 74 GLN A N 1
ATOM 586 C CA . GLN A 1 74 ? 2.214 -12.089 -22.278 1.00 92.31 74 GLN A CA 1
ATOM 587 C C . GLN A 1 74 ? 3.647 -11.830 -21.785 1.00 92.31 74 GLN A C 1
ATOM 589 O O . GLN A 1 74 ? 3.862 -11.809 -20.573 1.00 92.31 74 GLN A O 1
ATOM 594 N N . ASP A 1 75 ? 4.609 -11.567 -22.677 1.00 92.38 75 ASP A N 1
ATOM 595 C CA . ASP A 1 75 ? 5.994 -11.280 -22.278 1.00 92.38 75 ASP A CA 1
ATOM 596 C C . ASP A 1 75 ? 6.067 -9.955 -21.506 1.00 92.38 75 ASP A C 1
ATOM 598 O O . ASP A 1 75 ? 6.748 -9.849 -20.482 1.00 92.38 75 ASP A O 1
ATOM 602 N N . VAL A 1 76 ? 5.312 -8.948 -21.960 1.00 91.50 76 VAL A N 1
ATOM 603 C CA . VAL A 1 76 ? 5.202 -7.642 -21.291 1.00 91.50 76 VAL A CA 1
ATOM 604 C C . VAL A 1 76 ? 4.553 -7.796 -19.918 1.00 91.50 76 VAL A C 1
ATOM 606 O O . VAL A 1 76 ? 5.073 -7.277 -18.926 1.00 91.50 76 VAL A O 1
ATOM 609 N N . VAL A 1 77 ? 3.451 -8.545 -19.831 1.00 92.69 77 VAL A N 1
ATOM 610 C CA . VAL A 1 77 ? 2.772 -8.831 -18.557 1.00 92.69 77 VAL A CA 1
ATOM 611 C C . VAL A 1 77 ? 3.707 -9.554 -17.583 1.00 92.69 77 VAL A C 1
ATOM 613 O O . VAL A 1 77 ? 3.762 -9.200 -16.400 1.00 92.69 77 VAL A O 1
ATOM 616 N N . ASP A 1 78 ? 4.480 -10.528 -18.054 1.00 94.69 78 ASP A N 1
ATOM 617 C CA . ASP A 1 78 ? 5.429 -11.276 -17.229 1.00 94.69 78 ASP A CA 1
ATOM 618 C C . ASP A 1 78 ? 6.562 -10.386 -16.701 1.00 94.69 78 ASP A C 1
ATOM 620 O O . ASP A 1 78 ? 6.945 -10.501 -15.531 1.00 94.69 78 ASP A O 1
ATOM 624 N N . ILE A 1 79 ? 7.075 -9.468 -17.526 1.00 94.25 79 ILE A N 1
ATOM 625 C CA . ILE A 1 79 ? 8.081 -8.481 -17.112 1.00 94.25 79 ILE A CA 1
ATOM 626 C C . ILE A 1 79 ? 7.517 -7.563 -16.022 1.00 94.25 79 ILE A C 1
ATOM 628 O O . ILE A 1 79 ? 8.169 -7.377 -14.991 1.00 94.25 79 ILE A O 1
ATOM 632 N N . ILE A 1 80 ? 6.297 -7.041 -16.192 1.00 92.50 80 ILE A N 1
ATOM 633 C CA . ILE A 1 80 ? 5.653 -6.171 -15.194 1.00 92.50 80 ILE A CA 1
ATOM 634 C C . ILE A 1 80 ? 5.459 -6.923 -13.866 1.00 92.50 80 ILE A C 1
ATOM 636 O O . ILE A 1 80 ? 5.783 -6.395 -12.798 1.00 92.50 80 ILE A O 1
ATOM 640 N N . ASN A 1 81 ? 5.001 -8.177 -13.908 1.00 93.94 81 ASN A N 1
ATOM 641 C CA . ASN A 1 81 ? 4.834 -8.999 -12.704 1.00 93.94 81 ASN A CA 1
ATOM 642 C C . ASN A 1 81 ? 6.166 -9.292 -11.993 1.00 93.94 81 ASN A C 1
ATOM 644 O O . ASN A 1 81 ? 6.225 -9.289 -10.761 1.00 93.94 81 ASN A O 1
ATOM 648 N N . LYS A 1 82 ? 7.252 -9.510 -12.745 1.00 95.75 82 LYS A N 1
ATOM 649 C CA . LYS A 1 82 ? 8.603 -9.685 -12.182 1.00 95.75 82 LYS A CA 1
ATOM 650 C C . LYS A 1 82 ? 9.174 -8.384 -11.622 1.00 95.75 82 LYS A C 1
ATOM 652 O O . LYS A 1 82 ? 9.891 -8.431 -10.622 1.00 95.75 82 LYS A O 1
ATOM 657 N N . ALA A 1 83 ? 8.838 -7.243 -12.223 1.00 94.12 83 ALA A N 1
ATOM 658 C CA . ALA A 1 83 ? 9.238 -5.929 -11.736 1.00 94.12 83 ALA A CA 1
ATOM 659 C C . ALA A 1 83 ? 8.581 -5.591 -10.390 1.00 94.12 83 ALA A C 1
ATOM 661 O O . ALA A 1 83 ? 9.223 -4.971 -9.545 1.00 94.12 83 ALA A O 1
ATOM 662 N N . PHE A 1 84 ? 7.338 -6.025 -10.155 1.00 94.06 84 PHE A N 1
ATOM 663 C CA . PHE A 1 84 ? 6.578 -5.745 -8.928 1.00 94.06 84 PHE A CA 1
ATOM 664 C C . PHE A 1 84 ? 6.080 -7.031 -8.249 1.00 94.06 84 PHE A C 1
ATOM 666 O O . PHE A 1 84 ? 4.875 -7.272 -8.169 1.00 94.06 84 PHE A O 1
ATOM 673 N N . PRO A 1 85 ? 6.987 -7.873 -7.722 1.00 95.75 85 PRO A N 1
ATOM 674 C CA . PRO A 1 85 ? 6.594 -9.157 -7.169 1.00 95.75 85 PRO A CA 1
ATOM 675 C C . PRO A 1 85 ? 5.781 -8.976 -5.870 1.00 95.75 85 PRO A C 1
ATOM 677 O O . PRO A 1 85 ? 6.115 -8.105 -5.057 1.00 95.75 85 PRO A O 1
ATOM 680 N N . PRO A 1 86 ? 4.790 -9.847 -5.582 1.00 96.06 86 PRO A N 1
ATOM 681 C CA . PRO A 1 86 ? 3.903 -9.706 -4.420 1.00 96.06 86 PRO A CA 1
ATOM 682 C C . PRO A 1 86 ? 4.630 -9.549 -3.078 1.00 96.06 86 PRO A C 1
ATOM 684 O O . PRO A 1 86 ? 4.229 -8.747 -2.242 1.00 96.06 86 PRO A O 1
ATOM 687 N N . ARG A 1 87 ? 5.750 -10.260 -2.880 1.00 95.81 87 ARG A N 1
ATOM 688 C CA . ARG A 1 87 ? 6.561 -10.159 -1.650 1.00 95.81 87 ARG A CA 1
ATOM 689 C C . ARG A 1 87 ? 7.191 -8.782 -1.452 1.00 95.81 87 ARG A C 1
ATOM 691 O O . ARG A 1 87 ? 7.373 -8.348 -0.316 1.00 95.81 87 ARG A O 1
ATOM 698 N N . ASP A 1 88 ? 7.582 -8.125 -2.541 1.00 95.19 88 ASP A N 1
ATOM 699 C CA . ASP A 1 88 ? 8.153 -6.785 -2.466 1.00 95.19 88 ASP A CA 1
ATOM 700 C C . ASP A 1 88 ? 7.068 -5.762 -2.125 1.00 95.19 88 ASP A C 1
ATOM 702 O O . ASP A 1 88 ? 7.257 -4.961 -1.208 1.00 95.19 88 ASP A O 1
ATOM 706 N N . LEU A 1 89 ? 5.902 -5.870 -2.771 1.00 94.69 89 LEU A N 1
ATOM 707 C CA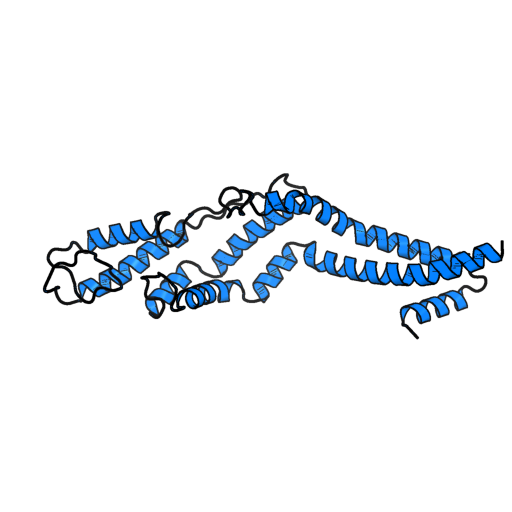 . LEU A 1 89 ? 4.723 -5.069 -2.441 1.00 94.69 89 LEU A CA 1
ATOM 708 C C . LEU A 1 89 ? 4.305 -5.266 -0.978 1.00 94.69 89 LEU A C 1
ATOM 710 O O . LEU A 1 89 ? 4.157 -4.280 -0.264 1.00 94.69 89 LEU A O 1
ATOM 714 N N . GLU A 1 90 ? 4.232 -6.510 -0.492 1.00 96.31 90 GLU A N 1
ATOM 715 C CA . GLU A 1 90 ? 3.927 -6.827 0.911 1.00 96.31 90 GLU A CA 1
ATOM 716 C C . GLU A 1 90 ? 4.881 -6.113 1.873 1.00 96.31 90 GLU A C 1
ATOM 718 O O . GLU A 1 90 ? 4.450 -5.423 2.801 1.00 96.31 90 GLU A O 1
ATOM 723 N N . ARG A 1 91 ? 6.193 -6.237 1.648 1.00 96.56 91 ARG A N 1
ATOM 724 C CA . ARG A 1 91 ? 7.203 -5.593 2.497 1.00 96.56 91 ARG A CA 1
ATOM 725 C C . ARG A 1 91 ? 7.043 -4.074 2.504 1.00 96.56 91 ARG A C 1
ATOM 727 O O . ARG A 1 91 ? 7.100 -3.464 3.570 1.00 96.56 91 ARG A O 1
ATOM 734 N N . LYS A 1 92 ? 6.855 -3.469 1.333 1.00 95.50 92 LYS A N 1
ATOM 735 C CA . LYS A 1 92 ? 6.720 -2.017 1.179 1.00 95.50 92 LYS A CA 1
ATOM 736 C C . LYS A 1 92 ? 5.432 -1.495 1.813 1.00 95.50 92 LYS A C 1
ATOM 738 O O . LYS A 1 92 ? 5.479 -0.523 2.561 1.00 95.50 92 LYS A O 1
ATOM 743 N N . THR A 1 93 ? 4.307 -2.176 1.609 1.00 95.50 93 THR A N 1
ATOM 744 C CA . THR A 1 93 ? 3.037 -1.861 2.274 1.00 95.50 93 THR A CA 1
ATOM 745 C C . THR A 1 93 ? 3.162 -1.979 3.788 1.00 95.50 93 THR A C 1
ATOM 747 O O . THR A 1 93 ? 2.690 -1.096 4.501 1.00 95.50 93 THR A O 1
ATOM 750 N N . ASN A 1 94 ? 3.854 -3.001 4.300 1.00 96.25 94 ASN A N 1
ATOM 751 C CA . ASN A 1 94 ? 4.068 -3.155 5.738 1.00 96.25 94 ASN A CA 1
ATOM 752 C C . ASN A 1 94 ? 4.825 -1.967 6.353 1.00 96.25 94 ASN A C 1
ATOM 754 O O . ASN A 1 94 ? 4.449 -1.547 7.445 1.00 96.25 94 ASN A O 1
ATOM 758 N N . ILE A 1 95 ? 5.813 -1.400 5.646 1.00 96.31 95 ILE A N 1
ATOM 759 C CA . ILE A 1 95 ? 6.533 -0.184 6.071 1.00 96.31 95 ILE A CA 1
ATOM 760 C C . ILE A 1 95 ? 5.565 1.000 6.194 1.00 96.31 95 ILE A C 1
ATOM 762 O O . ILE A 1 95 ? 5.585 1.712 7.197 1.00 96.31 95 ILE A O 1
ATOM 766 N N . VAL A 1 96 ? 4.685 1.193 5.205 1.00 95.31 96 VAL A N 1
ATOM 767 C CA . VAL A 1 96 ? 3.673 2.263 5.236 1.00 95.31 96 VAL A CA 1
ATOM 768 C C . VAL A 1 96 ? 2.699 2.057 6.396 1.00 95.31 96 VAL A C 1
ATOM 770 O O . VAL A 1 96 ? 2.443 2.989 7.156 1.00 95.31 96 VAL A O 1
ATOM 773 N N . VAL A 1 97 ? 2.185 0.835 6.571 1.00 95.81 97 VAL A N 1
ATOM 774 C CA . VAL A 1 97 ? 1.269 0.494 7.670 1.00 95.81 97 VAL A CA 1
ATOM 775 C C . VAL A 1 97 ? 1.929 0.766 9.022 1.00 95.81 97 VAL A C 1
ATOM 777 O O . VAL A 1 97 ? 1.305 1.383 9.882 1.00 95.81 97 VAL A O 1
ATOM 780 N N . ASP A 1 98 ? 3.191 0.377 9.211 1.00 96.25 98 ASP A N 1
ATOM 781 C CA . ASP A 1 98 ? 3.918 0.661 10.453 1.00 96.25 98 ASP A CA 1
ATOM 782 C C . ASP A 1 98 ? 4.063 2.161 10.713 1.00 96.25 98 ASP A C 1
ATOM 784 O O . ASP A 1 98 ? 3.775 2.610 11.825 1.00 96.25 98 ASP A O 1
ATOM 788 N N . GLY A 1 99 ? 4.427 2.940 9.690 1.00 95.31 99 GLY A N 1
ATOM 789 C CA . GLY A 1 99 ? 4.521 4.398 9.788 1.00 95.31 99 GLY A CA 1
ATOM 790 C C . GLY A 1 99 ? 3.192 5.046 10.186 1.00 95.31 99 GLY A C 1
ATOM 791 O O . GLY A 1 99 ? 3.147 5.886 11.088 1.00 95.31 99 GLY A O 1
ATOM 792 N N . VAL A 1 100 ? 2.085 4.607 9.578 1.00 95.38 100 VAL A N 1
ATOM 793 C CA . VAL A 1 100 ? 0.735 5.096 9.906 1.00 95.38 100 VAL A CA 1
ATOM 794 C C . VAL A 1 100 ? 0.348 4.734 11.338 1.00 95.38 100 VAL A C 1
ATOM 796 O O . VAL A 1 100 ? -0.150 5.586 12.072 1.00 95.38 100 VAL A O 1
ATOM 799 N N . TYR A 1 101 ? 0.591 3.499 11.780 1.00 95.38 101 TYR A N 1
ATOM 800 C CA . TYR A 1 101 ? 0.242 3.088 13.141 1.00 95.38 101 TYR A CA 1
ATOM 801 C C . TYR A 1 101 ? 1.131 3.728 14.213 1.00 95.38 101 TYR A C 1
ATOM 803 O O . TYR A 1 101 ? 0.647 3.961 15.322 1.00 95.38 101 TYR A O 1
ATOM 811 N N . ALA A 1 102 ? 2.395 4.037 13.913 1.00 95.38 102 ALA A N 1
ATOM 812 C CA . ALA A 1 102 ? 3.256 4.810 14.808 1.00 95.38 102 ALA A CA 1
ATOM 813 C C . ALA A 1 102 ? 2.683 6.217 15.044 1.00 95.38 102 ALA A C 1
ATOM 815 O O . ALA A 1 102 ? 2.566 6.650 16.193 1.00 95.38 102 ALA A O 1
ATOM 816 N N . TRP A 1 103 ? 2.229 6.874 13.975 1.00 95.38 103 TRP A N 1
ATOM 817 C CA . TRP A 1 103 ? 1.542 8.163 14.048 1.00 95.38 103 TRP A CA 1
ATOM 818 C C . TRP A 1 103 ? 0.195 8.081 14.782 1.00 95.38 103 TRP A C 1
ATOM 820 O O . TRP A 1 103 ? -0.054 8.852 15.706 1.00 95.38 103 TRP A O 1
ATOM 830 N N . LEU A 1 104 ? -0.657 7.100 14.460 1.00 94.81 104 LEU A N 1
ATOM 831 C CA . LEU A 1 104 ? -1.957 6.922 15.128 1.00 94.81 104 LEU A CA 1
ATOM 832 C C . LEU A 1 104 ? -1.820 6.681 16.638 1.00 94.81 104 LEU A C 1
ATOM 834 O O . LEU A 1 104 ? -2.643 7.159 17.419 1.00 94.81 104 LEU A O 1
ATOM 838 N N . LYS A 1 105 ? -0.774 5.961 17.059 1.00 93.69 105 LYS A N 1
ATOM 839 C CA . LYS A 1 105 ? -0.452 5.732 18.476 1.00 93.69 105 LYS A CA 1
ATOM 840 C C . LYS A 1 105 ? 0.124 6.970 19.173 1.00 93.69 105 LYS A C 1
ATOM 842 O O . LYS A 1 105 ? 0.205 6.968 20.398 1.00 93.69 105 LYS A O 1
ATOM 847 N N . GLY A 1 106 ? 0.486 8.011 18.423 1.00 92.50 106 GLY A N 1
ATOM 848 C CA . GLY A 1 106 ? 1.142 9.212 18.937 1.00 92.50 106 GLY A CA 1
ATOM 849 C C . GLY A 1 106 ? 2.623 9.010 19.263 1.00 92.50 106 GLY A C 1
ATOM 850 O O . GLY A 1 106 ? 3.186 9.816 19.996 1.00 92.50 106 GLY A O 1
ATOM 851 N N . ASN A 1 107 ? 3.250 7.946 18.748 1.00 93.38 107 ASN A N 1
ATOM 852 C CA . ASN A 1 107 ? 4.695 7.737 18.888 1.00 93.38 107 ASN A CA 1
ATOM 853 C C . ASN A 1 107 ? 5.487 8.703 17.994 1.00 93.38 107 ASN A C 1
ATOM 855 O O . ASN A 1 107 ? 6.643 8.993 18.276 1.00 93.38 107 ASN A O 1
ATOM 859 N N . GLU A 1 108 ? 4.857 9.176 16.919 1.00 93.00 108 GLU A N 1
ATOM 860 C CA . GLU A 1 108 ? 5.407 10.125 15.959 1.00 93.00 108 GLU A CA 1
ATOM 861 C C . GLU A 1 108 ? 4.398 11.253 15.724 1.00 93.00 108 GLU A C 1
ATOM 863 O O . GLU A 1 108 ? 3.193 11.005 15.652 1.00 93.00 108 GLU A O 1
ATOM 868 N N . GLU A 1 109 ? 4.882 12.490 15.592 1.00 89.88 109 GLU A N 1
ATOM 869 C CA . GLU A 1 109 ? 4.033 13.663 15.326 1.00 89.88 109 GLU A CA 1
ATOM 870 C C . GLU A 1 109 ? 3.428 13.625 13.913 1.00 89.88 109 GLU A C 1
ATOM 872 O O . GLU A 1 109 ? 2.279 14.014 13.706 1.00 89.88 109 GLU A O 1
ATOM 877 N N . ASN A 1 110 ? 4.186 13.082 12.958 1.00 89.94 110 ASN A N 1
ATOM 878 C CA . ASN A 1 110 ? 3.834 12.957 11.545 1.00 89.94 110 ASN A CA 1
ATOM 879 C C . ASN A 1 110 ? 4.070 11.520 11.055 1.00 89.94 110 ASN A C 1
ATOM 881 O O . ASN A 1 110 ? 4.783 10.745 11.696 1.00 89.94 110 ASN A O 1
ATOM 885 N N . VAL A 1 111 ? 3.488 11.152 9.912 1.00 93.19 111 VAL A N 1
ATOM 886 C CA . VAL A 1 111 ? 3.613 9.798 9.359 1.00 93.19 111 VAL A CA 1
ATOM 887 C C . VAL A 1 111 ? 4.973 9.621 8.686 1.00 93.19 111 VAL A C 1
ATOM 889 O O . VAL A 1 111 ? 5.239 10.157 7.616 1.00 93.19 111 VAL A O 1
ATOM 892 N N . LYS A 1 112 ? 5.836 8.786 9.264 1.00 93.44 112 LYS A N 1
ATOM 893 C CA . LYS A 1 112 ? 7.166 8.512 8.706 1.00 93.44 112 LYS A CA 1
ATOM 894 C C . LYS A 1 112 ? 7.198 7.170 7.981 1.00 93.44 112 LYS A C 1
ATOM 896 O O . LYS A 1 112 ? 7.072 6.121 8.606 1.00 93.44 112 LYS A O 1
ATOM 901 N N . PHE A 1 113 ? 7.407 7.204 6.668 1.00 94.25 113 PHE A N 1
ATOM 902 C CA . PHE A 1 113 ? 7.750 6.038 5.852 1.00 94.25 113 PHE A CA 1
ATOM 903 C C . PHE A 1 113 ? 8.555 6.478 4.626 1.00 94.25 113 PHE A C 1
ATOM 905 O O . PHE A 1 113 ? 8.420 7.608 4.160 1.00 94.25 113 PHE A O 1
ATOM 912 N N . SER A 1 114 ? 9.368 5.568 4.098 1.00 93.75 114 SER A N 1
ATOM 913 C CA . SER A 1 114 ? 10.031 5.720 2.805 1.00 93.75 114 SER A CA 1
ATOM 914 C C . SER A 1 114 ? 10.002 4.378 2.085 1.00 93.75 114 SER A C 1
ATOM 916 O O . SER A 1 114 ? 10.334 3.333 2.655 1.00 93.75 114 SER A O 1
ATOM 918 N N . VAL A 1 115 ? 9.535 4.402 0.842 1.00 93.56 115 VAL A N 1
ATOM 919 C CA . VAL A 1 115 ? 9.450 3.238 -0.031 1.00 93.56 115 VAL A CA 1
ATOM 920 C C . VAL A 1 115 ? 10.115 3.573 -1.357 1.00 93.56 115 VAL A C 1
ATOM 922 O O . VAL A 1 115 ? 9.601 4.374 -2.129 1.00 93.56 115 VAL A O 1
ATOM 925 N N . ASP A 1 116 ? 11.226 2.901 -1.644 1.00 91.38 116 ASP A N 1
ATOM 926 C CA . ASP A 1 116 ? 12.013 3.123 -2.859 1.00 91.38 116 ASP A CA 1
ATOM 927 C C . ASP A 1 116 ? 11.734 2.068 -3.943 1.00 91.38 116 ASP A C 1
ATOM 929 O O . ASP A 1 116 ? 12.030 0.885 -3.767 1.00 91.38 116 ASP A O 1
ATOM 933 N N . PHE A 1 117 ? 11.183 2.491 -5.075 1.00 90.81 117 PHE A N 1
ATOM 934 C CA . PHE A 1 117 ? 10.905 1.671 -6.255 1.00 90.81 117 PHE A CA 1
ATOM 935 C C . PHE A 1 117 ? 12.014 1.730 -7.322 1.00 90.81 117 PHE A C 1
ATOM 937 O O . PHE A 1 117 ? 11.805 1.232 -8.428 1.00 90.81 117 PHE A O 1
ATOM 944 N N . SER A 1 118 ? 13.195 2.294 -7.029 1.00 90.12 118 SER A N 1
ATOM 945 C CA . SER A 1 118 ? 14.307 2.447 -7.991 1.00 90.12 118 SER A CA 1
ATOM 946 C C . SER A 1 118 ? 14.670 1.138 -8.675 1.00 90.12 118 SER A C 1
ATOM 948 O O . SER A 1 118 ? 14.801 1.081 -9.895 1.00 90.12 118 SER A O 1
ATOM 950 N N . LYS A 1 119 ? 14.776 0.057 -7.897 1.00 91.88 119 LYS A N 1
ATOM 951 C CA . LYS A 1 119 ? 15.111 -1.270 -8.429 1.00 91.88 119 LYS A CA 1
ATOM 952 C C . LYS A 1 119 ? 14.011 -1.820 -9.332 1.00 91.88 119 LYS A C 1
ATOM 954 O O . LYS A 1 119 ? 14.318 -2.331 -10.403 1.00 91.88 119 LYS A O 1
ATOM 959 N N . ASN A 1 120 ? 12.751 -1.679 -8.919 1.00 92.06 120 ASN A N 1
ATOM 960 C CA . ASN A 1 120 ? 11.593 -2.120 -9.695 1.00 92.06 120 ASN A CA 1
ATOM 961 C C . ASN A 1 120 ? 11.522 -1.373 -11.034 1.00 92.06 120 ASN A C 1
ATOM 963 O O . ASN A 1 120 ? 11.346 -1.995 -12.076 1.00 92.06 120 ASN A O 1
ATOM 967 N N . LYS A 1 121 ? 11.732 -0.048 -11.013 1.00 89.25 121 LYS A N 1
ATOM 968 C CA . LYS A 1 121 ? 11.782 0.783 -12.223 1.00 89.25 121 LYS A CA 1
ATOM 969 C C . LYS A 1 121 ? 12.936 0.428 -13.136 1.00 89.25 121 LYS A C 1
ATOM 971 O O . LYS A 1 121 ? 12.728 0.351 -14.340 1.00 89.25 121 LYS A O 1
ATOM 976 N N . SER A 1 122 ? 14.133 0.233 -12.579 1.00 90.88 122 SER A N 1
ATOM 977 C CA . SER A 1 122 ? 15.287 -0.132 -13.398 1.00 90.88 122 SER A CA 1
ATOM 978 C C . SER A 1 122 ? 15.019 -1.443 -14.112 1.00 90.88 122 SER A C 1
ATOM 980 O O . SER A 1 122 ? 15.095 -1.476 -15.330 1.00 90.88 122 SER A O 1
ATOM 982 N N . TYR A 1 123 ? 14.597 -2.470 -13.369 1.00 93.19 123 TYR A N 1
ATOM 983 C CA . TYR A 1 123 ? 14.269 -3.771 -13.941 1.00 93.19 123 TYR A CA 1
ATOM 984 C C . TYR A 1 123 ? 13.191 -3.671 -15.027 1.00 93.19 123 TYR A C 1
ATOM 986 O O . TYR A 1 123 ? 13.361 -4.219 -16.110 1.00 93.19 123 TYR A O 1
ATOM 994 N N . LEU A 1 124 ? 12.108 -2.931 -14.761 1.00 91.75 124 LEU A N 1
ATOM 995 C CA . LEU A 1 124 ? 11.040 -2.719 -15.735 1.00 91.75 124 LEU A CA 1
ATOM 996 C C . LEU A 1 124 ? 11.561 -2.051 -17.015 1.00 91.75 124 LEU A C 1
ATOM 998 O O . LEU A 1 124 ? 11.278 -2.534 -18.104 1.00 91.75 124 LEU A O 1
ATOM 1002 N N . GLY A 1 125 ? 12.314 -0.955 -16.887 1.00 90.25 125 GLY A N 1
ATOM 1003 C CA . GLY A 1 125 ? 12.852 -0.220 -18.031 1.00 90.25 125 GLY A CA 1
ATOM 1004 C C . GLY A 1 125 ? 13.864 -1.031 -18.833 1.00 90.25 125 GLY A C 1
ATOM 1005 O O . GLY A 1 125 ? 13.803 -1.029 -20.058 1.00 90.25 125 GLY A O 1
ATOM 1006 N N . ASP A 1 126 ? 14.748 -1.758 -18.151 1.00 92.62 126 ASP A N 1
ATOM 1007 C CA . ASP A 1 126 ? 15.769 -2.595 -18.784 1.00 92.62 126 ASP A CA 1
ATOM 1008 C C . ASP A 1 126 ? 15.137 -3.750 -19.573 1.00 92.62 126 ASP A C 1
ATOM 1010 O O . ASP A 1 126 ? 15.460 -3.949 -20.744 1.00 92.62 126 ASP A O 1
ATOM 1014 N N . GLU A 1 127 ? 14.193 -4.477 -18.970 1.00 94.56 127 GLU A N 1
ATOM 1015 C CA . GLU A 1 127 ? 13.573 -5.645 -19.603 1.00 94.56 127 GLU A CA 1
ATOM 1016 C C . GLU A 1 127 ? 12.550 -5.279 -20.679 1.00 94.56 127 GLU A C 1
ATOM 1018 O O . GLU A 1 127 ? 12.524 -5.924 -21.726 1.00 94.56 127 GLU A O 1
ATOM 1023 N N . LEU A 1 128 ? 11.730 -4.240 -20.470 1.00 91.69 128 LEU A N 1
ATOM 1024 C CA . LEU A 1 128 ? 10.807 -3.780 -21.513 1.00 91.69 128 LEU A CA 1
ATOM 1025 C C . LEU A 1 128 ? 11.564 -3.235 -22.720 1.00 91.69 128 LEU A C 1
ATOM 1027 O O . LEU A 1 128 ? 11.190 -3.535 -23.851 1.00 91.69 128 LEU A O 1
ATOM 1031 N N . SER A 1 129 ? 12.637 -2.475 -22.487 1.00 91.06 129 SER A N 1
ATOM 1032 C CA . SER A 1 129 ? 13.470 -1.973 -23.574 1.00 91.06 129 SER A CA 1
ATOM 1033 C C . SER A 1 129 ? 14.149 -3.116 -24.325 1.00 91.06 129 SER A C 1
ATOM 1035 O O . SER A 1 129 ? 14.063 -3.189 -25.550 1.00 91.06 129 SER A O 1
ATOM 1037 N N . ARG A 1 130 ? 14.735 -4.079 -23.601 1.00 92.94 130 ARG A N 1
ATOM 1038 C CA . ARG A 1 130 ? 15.317 -5.282 -24.209 1.00 92.94 130 ARG A CA 1
ATOM 1039 C C . ARG A 1 130 ? 14.300 -6.017 -25.087 1.00 92.94 130 ARG A C 1
ATOM 1041 O O . ARG A 1 130 ? 14.605 -6.297 -26.240 1.00 92.94 130 ARG A O 1
ATOM 1048 N N . LEU A 1 131 ? 13.094 -6.279 -24.576 1.00 92.00 131 LEU A N 1
ATOM 1049 C CA . LEU A 1 131 ? 12.039 -6.970 -25.325 1.00 92.00 131 LEU A CA 1
ATOM 1050 C C . LEU A 1 131 ? 11.645 -6.214 -26.603 1.00 92.00 131 LEU A C 1
ATOM 1052 O O . LEU A 1 131 ? 11.530 -6.823 -27.667 1.00 92.00 131 LEU A O 1
ATOM 1056 N N . ALA A 1 132 ? 11.434 -4.900 -26.506 1.00 90.25 132 ALA A N 1
ATOM 1057 C CA . ALA A 1 132 ? 10.992 -4.091 -27.637 1.00 90.25 132 ALA A CA 1
ATOM 1058 C C . ALA A 1 132 ? 12.057 -4.050 -28.749 1.00 90.25 132 ALA A C 1
ATOM 1060 O O . ALA A 1 132 ? 11.761 -4.292 -29.920 1.00 90.25 132 ALA A O 1
ATOM 1061 N N . PHE A 1 133 ? 13.321 -3.835 -28.379 1.00 90.88 133 PHE A N 1
ATOM 1062 C CA . PHE A 1 133 ? 14.417 -3.735 -29.342 1.00 90.88 133 PHE A CA 1
ATOM 1063 C C . PHE A 1 133 ? 14.898 -5.088 -29.879 1.00 90.88 133 PHE A C 1
ATOM 1065 O O . PHE A 1 133 ? 15.314 -5.149 -31.036 1.00 90.88 133 PHE A O 1
ATOM 1072 N N . GLU A 1 134 ? 14.769 -6.181 -29.118 1.00 90.50 134 GLU A N 1
ATOM 1073 C CA . GLU A 1 134 ? 14.948 -7.538 -29.653 1.00 90.50 134 GLU A CA 1
ATOM 1074 C C . GLU A 1 134 ? 13.948 -7.815 -30.778 1.00 90.50 134 GLU A C 1
ATOM 1076 O O . GLU A 1 134 ? 14.345 -8.308 -31.829 1.00 90.50 134 GLU A O 1
ATOM 1081 N N . ARG A 1 135 ? 12.672 -7.441 -30.613 1.00 87.88 135 ARG A N 1
ATOM 1082 C CA . ARG A 1 135 ? 11.649 -7.633 -31.655 1.00 87.88 135 ARG A CA 1
ATOM 1083 C C . ARG A 1 135 ? 11.943 -6.813 -32.906 1.00 87.88 135 ARG A C 1
ATOM 1085 O O . ARG A 1 135 ? 11.931 -7.361 -34.005 1.00 87.88 135 ARG A O 1
ATOM 1092 N N . ILE A 1 136 ? 12.276 -5.535 -32.741 1.00 88.75 136 ILE A N 1
ATOM 1093 C CA . ILE A 1 136 ? 12.597 -4.635 -33.861 1.00 88.75 136 ILE A CA 1
ATOM 1094 C C . ILE A 1 136 ? 13.854 -5.077 -34.610 1.00 88.75 136 ILE A C 1
ATOM 1096 O O . ILE A 1 136 ? 13.933 -4.913 -35.827 1.00 88.75 136 ILE A O 1
ATOM 1100 N N . ALA A 1 137 ? 14.838 -5.662 -33.920 1.00 87.81 137 ALA A N 1
ATOM 1101 C CA . ALA A 1 137 ? 16.057 -6.148 -34.558 1.00 87.81 137 ALA A CA 1
ATOM 1102 C C . ALA A 1 137 ? 15.787 -7.201 -35.649 1.00 87.81 137 ALA A C 1
ATOM 1104 O O . ALA A 1 137 ? 16.573 -7.287 -36.596 1.00 87.81 137 ALA A O 1
ATOM 1105 N N . PHE A 1 138 ? 14.685 -7.953 -35.533 1.00 87.94 138 PHE A N 1
ATOM 1106 C CA . PHE A 1 138 ? 14.261 -8.985 -36.484 1.00 87.94 138 PHE A CA 1
ATOM 1107 C C . PHE A 1 138 ? 13.211 -8.515 -37.507 1.00 87.94 138 PHE A C 1
ATOM 1109 O O . PHE A 1 138 ? 12.805 -9.315 -38.348 1.00 87.94 138 PHE A O 1
ATOM 1116 N N . MET A 1 139 ? 12.769 -7.254 -37.457 1.00 88.81 139 MET A N 1
ATOM 1117 C CA . MET A 1 139 ? 11.815 -6.698 -38.423 1.00 88.81 139 MET A CA 1
ATOM 1118 C C . MET A 1 139 ? 12.502 -6.229 -39.712 1.00 88.81 139 MET A C 1
ATOM 1120 O O . MET A 1 139 ? 13.677 -5.848 -39.713 1.00 88.81 139 MET A O 1
ATOM 1124 N N . ASP A 1 140 ? 11.736 -6.201 -40.804 1.00 89.94 140 ASP A N 1
ATOM 1125 C CA . ASP A 1 140 ? 12.184 -5.646 -42.081 1.00 89.94 140 ASP A CA 1
ATOM 1126 C C . ASP A 1 140 ? 12.425 -4.132 -41.989 1.00 89.94 140 ASP A C 1
ATOM 1128 O O . ASP A 1 140 ? 11.845 -3.424 -41.162 1.00 89.94 140 ASP A O 1
ATOM 1132 N N . LEU A 1 141 ? 13.292 -3.618 -42.865 1.00 89.56 141 LEU A N 1
ATOM 1133 C CA . LEU A 1 141 ? 13.597 -2.190 -42.921 1.00 89.56 141 LEU A CA 1
ATOM 1134 C C . LEU A 1 141 ? 12.374 -1.379 -43.366 1.00 89.56 141 LEU A C 1
ATOM 1136 O O . LEU A 1 141 ? 11.711 -1.707 -44.351 1.00 89.56 141 LEU A O 1
ATOM 1140 N N . CYS A 1 142 ? 12.120 -0.265 -42.682 1.00 87.38 142 CYS A N 1
ATOM 1141 C CA . CYS A 1 142 ? 11.089 0.679 -43.085 1.00 87.38 142 CYS A CA 1
ATOM 1142 C C . CYS A 1 142 ? 11.405 1.272 -44.464 1.00 87.38 142 CYS A C 1
ATOM 1144 O O . CYS A 1 142 ? 12.528 1.700 -44.733 1.00 87.38 142 CYS A O 1
ATOM 1146 N N . SER A 1 143 ? 10.384 1.374 -45.320 1.00 85.12 143 SER A N 1
ATOM 1147 C CA . SER A 1 143 ? 10.508 2.042 -46.626 1.00 85.12 143 SER A CA 1
ATOM 1148 C C . SER A 1 143 ? 10.705 3.561 -46.503 1.00 85.12 143 SER A C 1
ATOM 1150 O O . SER A 1 143 ? 11.232 4.189 -47.417 1.00 85.12 143 SER A O 1
ATOM 1152 N N . GLN A 1 144 ? 10.274 4.154 -45.384 1.00 82.56 144 GLN A N 1
ATOM 1153 C CA . GLN A 1 144 ? 10.430 5.572 -45.055 1.00 82.56 144 GLN A CA 1
ATOM 1154 C C . GLN A 1 144 ? 10.814 5.720 -43.579 1.00 82.56 144 GLN A C 1
ATOM 1156 O O . GLN A 1 144 ? 10.408 4.907 -42.751 1.00 82.56 144 GLN A O 1
ATOM 1161 N N . GLN A 1 145 ? 11.591 6.752 -43.250 1.00 80.75 145 GLN A N 1
ATOM 1162 C CA . GLN A 1 145 ? 11.942 7.067 -41.865 1.00 80.75 145 GLN A CA 1
ATOM 1163 C C . GLN A 1 145 ? 10.710 7.651 -41.147 1.00 80.75 145 GLN A C 1
ATOM 1165 O O . GLN A 1 145 ? 10.195 8.669 -41.612 1.00 80.75 145 GLN A O 1
ATOM 1170 N N . PRO A 1 146 ? 10.235 7.057 -40.039 1.00 77.94 146 PRO A N 1
ATOM 1171 C CA . PRO A 1 146 ? 9.117 7.616 -39.285 1.00 77.94 146 PRO A CA 1
ATOM 1172 C C . PRO A 1 146 ? 9.527 8.901 -38.541 1.00 77.94 146 PRO A C 1
ATOM 1174 O O . PRO A 1 146 ? 10.649 8.998 -38.042 1.00 77.94 146 PRO A O 1
ATOM 1177 N N . GLU A 1 147 ? 8.615 9.879 -38.447 1.00 75.31 147 GLU A N 1
ATOM 1178 C CA . GLU A 1 147 ? 8.824 11.129 -37.684 1.00 75.31 147 GLU A CA 1
ATOM 1179 C C . GLU A 1 147 ? 8.847 10.888 -36.168 1.00 75.31 147 GLU A C 1
ATOM 1181 O O . GLU A 1 147 ? 9.593 11.537 -35.437 1.00 75.31 147 GLU A O 1
ATOM 1186 N N . THR A 1 148 ? 8.050 9.926 -35.699 1.00 75.75 148 THR A N 1
ATOM 1187 C CA . THR A 1 148 ? 8.014 9.462 -34.311 1.00 75.75 148 THR A CA 1
ATOM 1188 C C . THR A 1 148 ? 8.210 7.956 -34.294 1.00 75.75 148 THR A C 1
ATOM 1190 O O . THR A 1 148 ? 7.484 7.236 -34.979 1.00 75.75 148 THR A O 1
ATOM 1193 N N . PHE A 1 149 ? 9.175 7.482 -33.515 1.00 77.81 149 PHE A N 1
ATOM 1194 C CA . PHE A 1 149 ? 9.472 6.063 -33.382 1.00 77.81 149 PHE A CA 1
ATOM 1195 C C . PHE A 1 149 ? 9.052 5.577 -31.999 1.00 77.81 149 PHE A C 1
ATOM 1197 O O . PHE A 1 149 ? 9.561 6.065 -30.990 1.00 77.81 149 PHE A O 1
ATOM 1204 N N . ASP A 1 150 ? 8.131 4.618 -31.967 1.00 82.44 150 ASP A N 1
ATOM 1205 C CA . ASP A 1 150 ? 7.754 3.909 -30.750 1.00 82.44 150 ASP A CA 1
ATOM 1206 C C . ASP A 1 150 ? 8.028 2.410 -30.943 1.00 82.44 150 ASP A C 1
ATOM 1208 O O . ASP A 1 150 ? 7.485 1.792 -31.870 1.00 82.44 150 ASP A O 1
ATOM 1212 N N . PRO A 1 151 ? 8.869 1.807 -30.088 1.00 83.75 151 PRO A N 1
ATOM 1213 C CA . PRO A 1 151 ? 9.362 0.461 -30.310 1.00 83.75 151 PRO A CA 1
ATOM 1214 C C . PRO A 1 151 ? 8.303 -0.638 -30.109 1.00 83.75 151 PRO A C 1
ATOM 1216 O O . PRO A 1 151 ? 8.547 -1.788 -30.466 1.00 83.75 151 PRO A O 1
ATOM 1219 N N . PHE A 1 152 ? 7.127 -0.314 -29.567 1.00 83.31 152 PHE A N 1
ATOM 1220 C CA . PHE A 1 152 ? 6.032 -1.266 -29.378 1.00 83.31 152 PHE A CA 1
ATOM 1221 C C . PHE A 1 152 ? 4.944 -1.199 -30.450 1.00 83.31 152 PHE A C 1
ATOM 1223 O O . PHE A 1 152 ? 4.177 -2.152 -30.580 1.00 83.31 152 PHE A O 1
ATOM 1230 N N . THR A 1 153 ? 4.856 -0.100 -31.201 1.00 82.19 153 THR A N 1
ATOM 1231 C CA . THR A 1 153 ? 3.792 0.106 -32.206 1.00 82.19 153 THR A CA 1
ATOM 1232 C C . THR A 1 153 ? 4.301 0.184 -33.638 1.00 82.19 153 THR A C 1
ATOM 1234 O O . THR A 1 153 ? 3.500 0.163 -34.568 1.00 82.19 153 THR A O 1
ATOM 1237 N N . THR A 1 154 ? 5.616 0.275 -33.837 1.00 82.94 154 THR A N 1
ATOM 1238 C CA . THR A 1 154 ? 6.199 0.332 -35.179 1.00 82.94 154 THR A CA 1
ATOM 1239 C C . THR A 1 154 ? 6.284 -1.071 -35.790 1.00 82.94 154 THR A C 1
ATOM 1241 O O . THR A 1 154 ? 6.800 -1.990 -35.161 1.00 82.94 154 THR A O 1
ATOM 1244 N N . ASP A 1 155 ? 5.839 -1.222 -37.041 1.00 84.38 155 ASP A N 1
ATOM 1245 C CA . ASP A 1 155 ? 5.830 -2.505 -37.772 1.00 84.38 155 ASP A CA 1
ATOM 1246 C C . ASP A 1 155 ? 7.148 -2.827 -38.508 1.00 84.38 155 ASP A C 1
ATOM 1248 O O . ASP A 1 155 ? 7.286 -3.873 -39.142 1.00 84.38 155 ASP A O 1
ATOM 1252 N N . CYS A 1 156 ? 8.111 -1.907 -38.495 1.00 85.06 156 CYS A N 1
ATOM 1253 C CA . CYS A 1 156 ? 9.350 -2.006 -39.256 1.00 85.06 156 CYS A CA 1
ATOM 1254 C C . CYS A 1 156 ? 10.526 -1.366 -38.510 1.00 85.06 156 CYS A C 1
ATOM 1256 O O . CYS A 1 156 ? 10.363 -0.522 -37.626 1.00 85.06 156 CYS A O 1
ATOM 1258 N N . ARG A 1 157 ? 11.745 -1.740 -38.895 1.00 88.38 157 ARG A N 1
ATOM 1259 C CA . ARG A 1 157 ? 12.982 -1.186 -38.344 1.00 88.38 157 ARG A CA 1
ATOM 1260 C C . ARG A 1 157 ? 13.416 0.064 -39.123 1.00 88.38 157 ARG A C 1
ATOM 1262 O O . ARG A 1 157 ? 13.672 -0.047 -40.325 1.00 88.38 157 ARG A O 1
ATOM 1269 N N . PRO A 1 158 ? 13.591 1.237 -38.487 1.00 86.62 158 PRO A N 1
ATOM 1270 C CA . PRO A 1 158 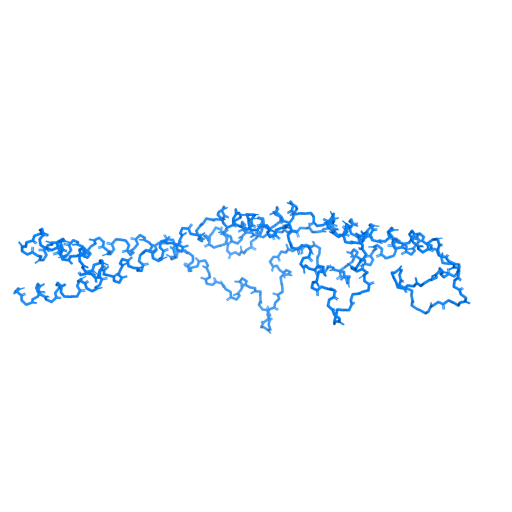? 14.057 2.422 -39.197 1.00 86.62 158 PRO A CA 1
ATOM 1271 C C . PRO A 1 158 ? 15.473 2.227 -39.782 1.00 86.62 158 PRO A C 1
ATOM 1273 O O . PRO A 1 158 ? 16.351 1.666 -39.110 1.00 86.62 158 PRO A O 1
ATOM 1276 N N . PRO A 1 159 ? 15.731 2.666 -41.027 1.00 83.44 159 PRO A N 1
ATOM 1277 C CA . PRO A 1 159 ? 17.049 2.550 -41.641 1.00 83.44 159 PRO A CA 1
ATOM 1278 C C . PRO A 1 159 ? 18.098 3.381 -40.887 1.00 83.44 159 PRO A C 1
ATOM 1280 O O . PRO A 1 159 ? 17.832 4.495 -40.450 1.00 83.44 159 PRO A O 1
ATOM 1283 N N . ASN A 1 160 ? 19.318 2.847 -40.760 1.00 81.56 160 ASN A N 1
ATOM 1284 C CA . ASN A 1 160 ? 20.453 3.487 -40.070 1.00 81.56 160 ASN A CA 1
ATOM 1285 C C . ASN A 1 160 ? 20.211 3.853 -38.591 1.00 81.56 160 ASN A C 1
ATOM 1287 O O . ASN A 1 160 ? 20.950 4.665 -38.036 1.00 81.56 160 ASN A O 1
ATOM 1291 N N . TYR A 1 161 ? 19.209 3.256 -37.943 1.00 82.62 161 TYR A N 1
ATOM 1292 C CA . TYR A 1 161 ? 18.944 3.469 -36.523 1.00 82.62 161 TYR A CA 1
ATOM 1293 C C . TYR A 1 161 ? 19.846 2.592 -35.644 1.00 82.62 161 TYR A C 1
ATOM 1295 O O . TYR A 1 161 ? 19.937 1.373 -35.848 1.00 82.62 161 TYR A O 1
ATOM 1303 N N . ASP A 1 162 ? 20.501 3.214 -34.661 1.00 85.75 162 ASP A N 1
ATOM 1304 C CA . ASP A 1 162 ? 21.295 2.514 -33.653 1.00 85.75 162 ASP A CA 1
ATOM 1305 C C . ASP A 1 162 ? 20.367 1.909 -32.593 1.00 85.75 162 ASP A C 1
ATOM 1307 O O . ASP A 1 162 ? 19.844 2.593 -31.715 1.00 85.75 162 ASP A O 1
ATOM 1311 N N . ILE A 1 163 ? 20.165 0.595 -32.702 1.00 84.94 163 ILE A N 1
ATOM 1312 C CA . ILE A 1 163 ? 19.327 -0.190 -31.792 1.00 84.94 163 ILE A CA 1
ATOM 1313 C C . ILE A 1 163 ? 19.826 -0.087 -30.349 1.00 84.94 163 ILE A C 1
ATOM 1315 O O . ILE A 1 163 ? 19.006 -0.002 -29.440 1.00 84.94 163 ILE A O 1
ATOM 1319 N N . PHE A 1 164 ? 21.142 -0.085 -30.125 1.00 86.88 164 PHE A N 1
ATOM 1320 C CA . PHE A 1 164 ? 21.693 -0.074 -28.770 1.00 86.88 164 PHE A CA 1
ATOM 1321 C C . PHE A 1 164 ? 21.497 1.290 -28.111 1.00 86.88 164 PHE A C 1
ATOM 1323 O O . PHE A 1 164 ? 21.064 1.353 -26.961 1.00 86.88 164 PHE A O 1
ATOM 1330 N N . ALA A 1 165 ? 21.739 2.370 -28.859 1.00 86.88 165 ALA A N 1
ATOM 1331 C CA . ALA A 1 165 ? 21.470 3.723 -28.380 1.00 86.88 165 ALA A CA 1
ATOM 1332 C C . ALA A 1 165 ? 19.971 3.937 -28.100 1.00 86.88 165 ALA A C 1
ATOM 1334 O O . ALA A 1 165 ? 19.611 4.453 -27.043 1.00 86.88 165 ALA A O 1
ATOM 1335 N N . GLY A 1 166 ? 19.094 3.473 -28.999 1.00 85.19 166 GLY A N 1
ATOM 1336 C CA . GLY A 1 166 ? 17.644 3.551 -28.806 1.00 85.19 166 GLY A CA 1
ATOM 1337 C C . GLY A 1 166 ? 17.147 2.746 -27.606 1.00 85.19 166 GLY A C 1
ATOM 1338 O O . GLY A 1 166 ? 16.289 3.214 -26.856 1.00 85.19 166 GLY A O 1
ATOM 1339 N N . GLN A 1 167 ? 17.722 1.562 -27.374 1.00 88.69 167 GLN A N 1
ATOM 1340 C CA . GLN A 1 167 ? 17.409 0.738 -26.208 1.00 88.69 167 GLN A CA 1
ATOM 1341 C C . GLN A 1 167 ? 17.764 1.461 -24.901 1.00 88.69 167 GLN A C 1
ATOM 1343 O O . GLN A 1 167 ? 16.969 1.464 -23.954 1.00 88.69 167 GLN A O 1
ATOM 1348 N N . GLU A 1 168 ? 18.937 2.088 -24.830 1.00 88.69 168 GLU A N 1
ATOM 1349 C CA . GLU A 1 168 ? 19.364 2.839 -23.648 1.00 88.69 168 GLU A CA 1
ATOM 1350 C C . GLU A 1 168 ? 18.500 4.089 -23.416 1.00 88.69 168 GLU A C 1
ATOM 1352 O O . GLU A 1 168 ? 18.082 4.355 -22.282 1.00 88.69 168 GLU A O 1
ATOM 1357 N N . GLU A 1 169 ? 18.170 4.819 -24.484 1.00 87.38 169 GLU A N 1
ATOM 1358 C CA . GLU A 1 169 ? 17.287 5.986 -24.431 1.00 87.38 169 GLU A CA 1
ATOM 1359 C C . GLU A 1 169 ? 15.896 5.604 -23.910 1.00 87.38 169 GLU A C 1
ATOM 1361 O O . GLU A 1 169 ? 15.392 6.210 -22.960 1.00 87.38 169 GLU A O 1
ATOM 1366 N N . PHE A 1 170 ? 15.304 4.539 -24.454 1.00 86.19 170 PHE A N 1
ATOM 1367 C CA . PHE A 1 170 ? 13.985 4.066 -24.044 1.00 86.19 170 PHE A CA 1
ATOM 1368 C C . PHE A 1 170 ? 13.973 3.525 -22.607 1.00 86.19 170 PHE A C 1
ATOM 1370 O O . PHE A 1 170 ? 13.066 3.830 -21.826 1.00 86.19 170 PHE A O 1
ATOM 1377 N N . ALA A 1 171 ? 15.014 2.785 -22.208 1.00 87.81 171 ALA A N 1
ATOM 1378 C CA . ALA A 1 171 ? 15.171 2.337 -20.825 1.00 87.81 171 ALA A CA 1
ATOM 1379 C C . ALA A 1 171 ? 15.270 3.535 -19.867 1.00 87.81 171 ALA A C 1
ATOM 1381 O O . ALA A 1 171 ? 14.657 3.532 -18.796 1.00 87.81 171 ALA A O 1
ATOM 1382 N N . THR A 1 172 ? 15.996 4.584 -20.258 1.00 86.75 172 THR A N 1
ATOM 1383 C CA . THR A 1 172 ? 16.124 5.824 -19.481 1.00 86.75 172 THR A CA 1
ATOM 1384 C C . THR A 1 172 ? 14.797 6.570 -19.389 1.00 86.75 172 THR A C 1
ATOM 1386 O O . THR A 1 172 ? 14.434 7.022 -18.301 1.00 86.75 172 THR A O 1
ATOM 1389 N N . LEU A 1 173 ? 14.029 6.633 -20.480 1.00 83.81 173 LEU A N 1
ATOM 1390 C CA . LEU A 1 173 ? 12.696 7.232 -20.505 1.00 83.81 173 LEU A CA 1
ATOM 1391 C C . LEU A 1 173 ? 11.760 6.549 -19.494 1.00 83.81 173 LEU A C 1
ATOM 1393 O O . LEU A 1 173 ? 11.144 7.238 -18.678 1.00 83.81 173 LEU A O 1
ATOM 1397 N N . ILE A 1 174 ? 11.723 5.209 -19.471 1.00 81.88 174 ILE A N 1
ATOM 1398 C CA . ILE A 1 174 ? 10.914 4.438 -18.508 1.00 81.88 174 ILE A CA 1
ATOM 1399 C C . ILE A 1 174 ? 11.388 4.662 -17.066 1.00 81.88 174 ILE A C 1
ATOM 1401 O O . ILE A 1 174 ? 10.566 4.776 -16.151 1.00 81.88 174 ILE A O 1
ATOM 1405 N N . LYS A 1 175 ? 12.707 4.723 -16.847 1.00 84.56 175 LYS A N 1
ATOM 1406 C CA . LYS A 1 175 ? 13.301 4.957 -15.520 1.00 84.56 175 LYS A CA 1
ATOM 1407 C C . LYS A 1 175 ? 13.060 6.382 -15.009 1.00 84.56 175 LYS A C 1
ATOM 1409 O O . LYS A 1 175 ? 13.019 6.587 -13.793 1.00 84.56 175 LYS A O 1
ATOM 1414 N N . SER A 1 176 ? 12.919 7.352 -15.911 1.00 76.44 176 SER A N 1
ATOM 1415 C CA . SER A 1 176 ? 12.740 8.766 -15.581 1.00 76.44 176 SER A CA 1
ATOM 1416 C C . SER A 1 176 ? 11.349 9.077 -15.009 1.00 76.44 176 SER A C 1
ATOM 1418 O O . SER A 1 176 ? 10.370 8.363 -15.229 1.00 76.44 176 SER A O 1
ATOM 1420 N N . SER A 1 177 ? 11.247 10.183 -14.268 1.00 58.44 177 SER A N 1
ATOM 1421 C CA . SER A 1 177 ? 10.017 10.631 -13.594 1.00 58.44 177 SER A CA 1
ATOM 1422 C C . SER A 1 177 ? 8.883 11.064 -14.534 1.00 58.44 177 SER A C 1
ATOM 1424 O O . SER A 1 177 ? 7.775 11.295 -14.059 1.00 58.44 177 SER A O 1
ATOM 1426 N N . GLN A 1 178 ? 9.126 11.185 -15.843 1.00 55.94 178 GLN A N 1
ATOM 1427 C CA . GLN A 1 178 ? 8.101 11.551 -16.831 1.00 55.94 178 GLN A CA 1
ATOM 1428 C C . GLN A 1 178 ? 7.399 10.337 -17.468 1.00 55.94 178 GLN A C 1
ATOM 1430 O O . GLN A 1 178 ? 6.437 10.523 -18.207 1.00 55.94 178 GLN A O 1
ATOM 1435 N N . GLY A 1 179 ? 7.860 9.111 -17.186 1.00 59.56 179 GLY A N 1
ATOM 1436 C CA . GLY A 1 179 ? 7.312 7.874 -17.749 1.00 59.56 179 GLY A CA 1
ATOM 1437 C C . GLY A 1 179 ? 6.219 7.207 -16.896 1.00 59.56 179 GLY A C 1
ATOM 1438 O O . GLY A 1 179 ? 5.256 7.830 -16.457 1.00 59.56 179 GLY A O 1
ATOM 1439 N N . PHE A 1 180 ? 6.381 5.897 -16.659 1.00 55.66 180 PHE A N 1
ATOM 1440 C CA . PHE A 1 180 ? 5.370 4.981 -16.095 1.00 55.66 180 PHE A CA 1
ATOM 1441 C C . PHE A 1 180 ? 5.149 5.114 -14.572 1.00 55.66 180 PHE A C 1
ATOM 1443 O O . PHE A 1 180 ? 4.116 4.706 -14.046 1.00 55.66 180 PHE A O 1
ATOM 1450 N N . LEU A 1 181 ? 6.102 5.699 -13.840 1.00 62.50 181 LEU A N 1
ATOM 1451 C CA . LEU A 1 181 ? 6.003 5.936 -12.398 1.00 62.50 181 LEU A CA 1
ATOM 1452 C C . LEU A 1 181 ? 6.610 7.305 -12.066 1.00 62.50 181 LEU A C 1
ATOM 1454 O O . LEU A 1 181 ? 7.827 7.469 -12.118 1.00 62.50 181 LEU A O 1
ATOM 1458 N N . GLY A 1 182 ? 5.775 8.277 -11.694 1.00 62.62 182 GLY A N 1
ATOM 1459 C CA . GLY A 1 182 ? 6.192 9.678 -11.532 1.00 62.62 182 GLY A CA 1
ATOM 1460 C C . GLY A 1 182 ? 7.266 9.924 -10.464 1.00 62.62 182 GLY A C 1
ATOM 1461 O O . GLY A 1 182 ? 8.171 10.730 -10.654 1.00 62.62 182 GLY A O 1
ATOM 1462 N N . THR A 1 183 ? 7.233 9.189 -9.351 1.00 68.69 183 THR A N 1
ATOM 1463 C CA . THR A 1 183 ? 8.225 9.295 -8.269 1.00 68.69 183 THR A CA 1
ATOM 1464 C C . THR A 1 183 ? 8.833 7.937 -7.972 1.00 68.69 183 THR A C 1
ATOM 1466 O O . THR A 1 183 ? 8.187 6.896 -8.095 1.00 68.69 183 THR A O 1
ATOM 1469 N N . THR A 1 184 ? 10.138 7.916 -7.722 1.00 80.19 184 THR A N 1
ATOM 1470 C CA . THR A 1 184 ? 10.868 6.672 -7.441 1.00 80.19 184 THR A CA 1
ATOM 1471 C C . THR A 1 184 ? 10.837 6.340 -5.961 1.00 80.19 184 THR A C 1
ATOM 1473 O O . THR A 1 184 ? 10.754 5.175 -5.595 1.00 80.19 184 THR A O 1
ATOM 1476 N N . GLU A 1 185 ? 10.778 7.368 -5.125 1.00 87.00 185 GLU A N 1
ATOM 1477 C CA . GLU A 1 185 ? 10.583 7.241 -3.694 1.00 87.00 185 GLU A CA 1
ATOM 1478 C C . GLU A 1 185 ? 9.203 7.774 -3.299 1.00 87.00 185 GLU A C 1
ATOM 1480 O O . GLU A 1 185 ? 8.840 8.918 -3.602 1.00 87.00 185 GLU A O 1
ATOM 1485 N N . LEU A 1 186 ? 8.438 6.933 -2.606 1.00 87.69 186 LEU A N 1
ATOM 1486 C CA . LEU A 1 186 ? 7.170 7.294 -1.993 1.00 87.69 186 LEU A CA 1
ATOM 1487 C C . LEU A 1 186 ? 7.388 7.541 -0.497 1.00 87.69 186 LEU A C 1
ATOM 1489 O O . LEU A 1 186 ? 7.791 6.642 0.243 1.00 87.69 186 LEU A O 1
ATOM 1493 N N . ASN A 1 187 ? 7.083 8.757 -0.063 1.00 90.38 187 ASN A N 1
ATOM 1494 C CA . ASN A 1 187 ? 7.127 9.217 1.322 1.00 90.38 187 ASN A CA 1
ATOM 1495 C C . ASN A 1 187 ? 5.942 10.172 1.572 1.00 90.38 187 ASN A C 1
ATOM 1497 O O . ASN A 1 187 ? 5.147 10.411 0.659 1.00 90.38 187 ASN A O 1
ATOM 1501 N N . GLN A 1 188 ? 5.802 10.709 2.789 1.00 85.69 188 GLN A N 1
ATOM 1502 C CA . GLN A 1 188 ? 4.704 11.623 3.139 1.00 85.69 188 GLN A CA 1
ATOM 1503 C C . GLN A 1 188 ? 4.643 12.870 2.234 1.00 85.69 188 GLN A C 1
ATOM 1505 O O . GLN A 1 188 ? 3.547 13.314 1.885 1.00 85.69 188 GLN A O 1
ATOM 1510 N N . ASP A 1 189 ? 5.794 13.415 1.839 1.00 84.62 189 ASP A N 1
ATOM 1511 C CA . ASP A 1 189 ? 5.887 14.677 1.095 1.00 84.62 189 ASP A CA 1
ATOM 1512 C C . ASP A 1 189 ? 5.449 14.527 -0.369 1.00 84.62 189 ASP A C 1
ATOM 1514 O O . ASP A 1 189 ? 4.874 15.447 -0.955 1.00 84.62 189 ASP A O 1
ATOM 1518 N N . ASN A 1 190 ? 5.664 13.334 -0.931 1.00 84.50 190 ASN A N 1
ATOM 1519 C CA . ASN A 1 190 ? 5.382 12.998 -2.326 1.00 84.50 190 ASN A CA 1
ATOM 1520 C C . ASN A 1 190 ? 3.977 12.411 -2.544 1.00 84.50 190 ASN A C 1
ATOM 1522 O O . ASN A 1 190 ? 3.669 11.935 -3.640 1.00 84.50 190 ASN A O 1
ATOM 1526 N N . LEU A 1 191 ? 3.121 12.401 -1.519 1.00 85.50 191 LEU A N 1
ATOM 1527 C CA . LEU A 1 191 ? 1.755 11.908 -1.658 1.00 85.50 191 LEU A CA 1
ATOM 1528 C C . LEU A 1 191 ? 0.875 12.872 -2.470 1.00 85.50 191 LEU A C 1
ATOM 1530 O O . LEU A 1 191 ? 1.040 14.092 -2.379 1.00 85.50 191 LEU A O 1
ATOM 1534 N N . PRO A 1 192 ? -0.118 12.346 -3.215 1.00 84.12 192 PRO A N 1
ATOM 1535 C CA . PRO A 1 192 ? -1.086 13.174 -3.918 1.00 84.12 192 PRO A CA 1
ATOM 1536 C C . PRO A 1 192 ? -1.780 14.154 -2.971 1.00 84.12 192 PRO A C 1
ATOM 1538 O O . PRO A 1 192 ? -2.284 13.775 -1.909 1.00 84.12 192 PRO A O 1
ATOM 1541 N N . LYS A 1 193 ? -1.826 15.419 -3.385 1.00 87.06 193 LYS A N 1
ATOM 1542 C CA . LYS A 1 193 ? -2.511 16.490 -2.662 1.00 87.06 193 LYS A CA 1
ATOM 1543 C C . LYS A 1 193 ? -3.929 16.653 -3.197 1.00 87.06 193 LYS A C 1
ATOM 1545 O O . LYS A 1 193 ? -4.176 16.527 -4.397 1.00 87.06 193 LYS A O 1
ATOM 1550 N N . ASN A 1 194 ? -4.873 16.931 -2.305 1.00 88.25 194 ASN A N 1
ATOM 1551 C CA . ASN A 1 194 ? -6.244 17.256 -2.684 1.00 88.25 194 ASN A CA 1
ATOM 1552 C C . ASN A 1 194 ? -6.320 18.657 -3.336 1.00 88.25 194 ASN A C 1
ATOM 1554 O O . ASN A 1 194 ? -5.328 19.380 -3.428 1.00 88.25 194 ASN A O 1
ATOM 1558 N N . LYS A 1 195 ? -7.519 19.082 -3.761 1.00 87.06 195 LYS A N 1
ATOM 1559 C CA . LYS A 1 195 ? -7.735 20.416 -4.367 1.00 87.06 195 LYS A CA 1
ATOM 1560 C C . LYS A 1 195 ? -7.333 21.589 -3.456 1.00 87.06 195 LYS A C 1
ATOM 1562 O O . LYS A 1 195 ? -7.108 22.682 -3.958 1.00 87.06 195 LYS A O 1
ATOM 1567 N N . ALA A 1 196 ? -7.258 21.370 -2.143 1.00 85.44 196 ALA A N 1
ATOM 1568 C CA . ALA A 1 196 ? -6.826 22.356 -1.155 1.00 85.44 196 ALA A CA 1
ATOM 1569 C C . ALA A 1 196 ? -5.308 22.314 -0.885 1.00 85.44 196 ALA A C 1
ATOM 1571 O O . ALA A 1 196 ? -4.827 23.008 0.005 1.00 85.44 196 ALA A O 1
ATOM 1572 N N . GLY A 1 197 ? -4.549 21.503 -1.630 1.00 87.00 197 GLY A N 1
ATOM 1573 C CA . GLY A 1 197 ? -3.101 21.373 -1.475 1.00 87.00 197 GLY A CA 1
ATOM 1574 C C . GLY A 1 197 ? -2.668 20.535 -0.270 1.00 87.00 197 GLY A C 1
ATOM 1575 O O . GLY A 1 197 ? -1.480 20.528 0.043 1.00 87.00 197 GLY A O 1
ATOM 1576 N N . GLN A 1 198 ? -3.595 19.828 0.383 1.00 86.94 198 GLN A N 1
ATOM 1577 C CA . GLN A 1 198 ? -3.313 19.021 1.570 1.00 86.94 198 GLN A CA 1
ATOM 1578 C C . GLN A 1 198 ? -3.145 17.545 1.217 1.00 86.94 198 GLN A C 1
ATOM 1580 O O . GLN A 1 198 ? -3.896 17.013 0.389 1.00 86.94 198 GLN A O 1
ATOM 1585 N N . ASN A 1 199 ? -2.196 16.870 1.864 1.00 89.19 199 ASN A N 1
ATOM 1586 C CA . ASN A 1 199 ? -2.104 15.408 1.795 1.00 89.19 199 ASN A CA 1
ATOM 1587 C C . ASN A 1 199 ? -3.160 14.740 2.707 1.00 89.19 199 ASN A C 1
ATOM 1589 O O . ASN A 1 199 ? -3.840 15.393 3.504 1.00 89.19 199 ASN A O 1
ATOM 1593 N N . ILE A 1 200 ? -3.307 13.415 2.597 1.00 88.81 200 ILE A N 1
ATOM 1594 C CA . ILE A 1 200 ? -4.295 12.660 3.384 1.00 88.81 200 ILE A CA 1
ATOM 1595 C C . ILE A 1 200 ? -4.070 12.786 4.902 1.00 88.81 200 ILE A C 1
ATOM 1597 O O . ILE A 1 200 ? -5.030 12.828 5.666 1.00 88.81 200 ILE A O 1
ATOM 1601 N N . PHE A 1 201 ? -2.825 12.893 5.363 1.00 89.94 201 PHE A N 1
ATOM 1602 C CA . PHE A 1 201 ? -2.512 12.953 6.794 1.00 89.94 201 PHE A CA 1
ATOM 1603 C C . PHE A 1 201 ? -2.751 14.342 7.391 1.00 89.94 201 PHE A C 1
ATOM 1605 O O . PHE A 1 201 ? -3.218 14.449 8.522 1.00 89.94 201 PHE A O 1
ATOM 1612 N N . GLU A 1 202 ? -2.530 15.397 6.611 1.00 88.56 202 GLU A N 1
ATOM 1613 C CA . GLU A 1 202 ? -2.890 16.775 6.944 1.00 88.56 202 GLU A CA 1
ATOM 1614 C C . GLU A 1 202 ? -4.410 16.938 7.006 1.00 88.56 202 GLU A C 1
ATOM 1616 O O . GLU A 1 202 ? -4.941 17.516 7.955 1.00 88.56 202 GLU A O 1
ATOM 1621 N N . GLN A 1 203 ? -5.128 16.362 6.036 1.00 90.31 203 GLN A N 1
ATOM 1622 C CA . GLN A 1 203 ? -6.589 16.384 6.020 1.00 90.31 203 GLN A CA 1
ATOM 1623 C C . GLN A 1 203 ? -7.184 15.670 7.245 1.00 90.31 203 GLN A C 1
ATOM 1625 O O . GLN A 1 203 ? -8.183 16.123 7.810 1.00 90.31 203 GLN A O 1
ATOM 1630 N N . TYR A 1 204 ? -6.564 14.570 7.678 1.00 91.50 204 TYR A N 1
ATOM 1631 C CA . TYR A 1 204 ? -7.007 13.764 8.815 1.00 91.50 204 TYR A CA 1
ATOM 1632 C C . TYR A 1 204 ? -6.104 13.912 10.048 1.00 91.50 204 TYR A C 1
ATOM 1634 O O . TYR A 1 204 ? -5.940 12.960 10.810 1.00 91.50 204 TYR A O 1
ATOM 1642 N N . TYR A 1 205 ? -5.578 15.113 10.314 1.00 91.38 205 TYR A N 1
ATOM 1643 C CA . TYR A 1 205 ? -4.680 15.379 11.453 1.00 91.38 205 TYR A CA 1
ATOM 1644 C C . TYR A 1 205 ? -5.270 14.995 12.828 1.00 91.38 205 TYR A C 1
ATOM 1646 O O . TYR A 1 205 ? -4.547 14.762 13.793 1.00 91.38 205 TYR A O 1
ATOM 1654 N N . PHE A 1 206 ? -6.599 14.918 12.942 1.00 92.00 206 PHE A N 1
ATOM 1655 C CA . PHE A 1 206 ? -7.306 14.515 14.159 1.00 92.00 206 PHE A CA 1
ATOM 1656 C C . PHE A 1 206 ? -7.336 12.990 14.388 1.00 92.00 206 PHE A C 1
ATOM 1658 O O . PHE A 1 206 ? -7.805 12.541 15.441 1.00 92.00 206 PHE A O 1
ATOM 1665 N N . ALA A 1 207 ? -6.860 12.178 13.437 1.00 93.69 207 ALA A N 1
ATOM 1666 C CA . ALA A 1 207 ? -6.931 10.720 13.507 1.00 93.69 207 ALA A CA 1
ATOM 1667 C C . ALA A 1 207 ? -6.200 10.109 14.721 1.00 93.69 207 ALA A C 1
ATOM 1669 O O . ALA A 1 207 ? -6.816 9.265 15.378 1.00 93.69 207 ALA A O 1
ATOM 1670 N N . PRO A 1 208 ? -4.988 10.551 15.130 1.00 93.75 208 PRO A N 1
ATOM 1671 C CA . PRO A 1 208 ? -4.339 10.041 16.343 1.00 93.75 208 PRO A CA 1
ATOM 1672 C C . PRO A 1 208 ? -5.180 10.282 17.600 1.00 93.75 208 PRO A C 1
ATOM 1674 O O . PRO A 1 208 ? -5.280 9.432 18.487 1.00 93.75 208 PRO A O 1
ATOM 1677 N N . ARG A 1 209 ? -5.882 11.423 17.659 1.00 92.94 209 ARG A N 1
ATOM 1678 C CA . ARG A 1 209 ? -6.791 11.729 18.767 1.00 92.94 209 ARG A CA 1
ATOM 1679 C C . ARG A 1 209 ? -7.952 10.740 18.805 1.00 92.94 209 ARG A C 1
ATOM 1681 O O . ARG A 1 209 ? -8.221 10.187 19.871 1.00 92.94 209 ARG A O 1
ATOM 1688 N N . ILE A 1 210 ? -8.609 10.481 17.674 1.00 91.75 210 ILE A N 1
ATOM 1689 C CA . ILE A 1 210 ? -9.692 9.485 17.594 1.00 91.75 210 ILE A CA 1
ATOM 1690 C C . ILE A 1 210 ? -9.175 8.093 17.958 1.00 91.75 210 ILE A C 1
ATOM 1692 O O . ILE A 1 210 ? -9.810 7.404 18.754 1.00 91.75 210 ILE A O 1
ATOM 1696 N N . TYR A 1 211 ? -8.013 7.701 17.439 1.00 92.88 211 TYR A N 1
ATOM 1697 C CA . TYR A 1 211 ? -7.396 6.410 17.726 1.00 92.88 211 TYR A CA 1
ATOM 1698 C C . TYR A 1 211 ? -7.108 6.232 19.225 1.00 92.88 211 TYR A C 1
ATOM 1700 O O . TYR A 1 211 ? -7.454 5.207 19.818 1.00 92.88 211 TYR A O 1
ATOM 1708 N N . SER A 1 212 ? -6.570 7.267 19.880 1.00 91.81 212 SER A N 1
ATOM 1709 C CA . SER A 1 212 ? -6.336 7.257 21.328 1.00 91.81 212 SER A CA 1
ATOM 1710 C C . SER A 1 212 ? -7.633 7.093 22.134 1.00 91.81 212 SER A C 1
ATOM 1712 O O . SER A 1 212 ? -7.659 6.366 23.130 1.00 91.81 212 SER A O 1
ATOM 1714 N N . TRP A 1 213 ? -8.730 7.716 21.685 1.00 91.56 213 TRP A N 1
ATOM 1715 C CA . TRP A 1 213 ? -10.051 7.534 22.284 1.00 91.56 213 TRP A CA 1
ATOM 1716 C C . TRP A 1 213 ? -10.559 6.119 22.055 1.00 91.56 213 TRP A C 1
ATOM 1718 O O . TRP A 1 213 ? -10.944 5.467 23.021 1.00 91.56 213 TRP A O 1
ATOM 1728 N N . LEU A 1 214 ? -10.491 5.607 20.827 1.00 91.62 214 LEU A N 1
ATOM 1729 C CA . LEU A 1 214 ? -10.903 4.246 20.488 1.00 91.62 214 LEU A CA 1
ATOM 1730 C C . LEU A 1 214 ? -10.211 3.199 21.374 1.00 91.62 214 LEU A C 1
ATOM 1732 O O . LEU A 1 214 ? -10.843 2.221 21.756 1.00 91.62 214 LEU A O 1
ATOM 1736 N N . HIS A 1 215 ? -8.955 3.427 21.770 1.00 89.62 215 HIS A N 1
ATOM 1737 C CA . HIS A 1 215 ? -8.244 2.534 22.686 1.00 89.62 215 HIS A CA 1
ATOM 1738 C C . HIS A 1 215 ? -8.735 2.610 24.143 1.00 89.62 215 HIS A C 1
ATOM 1740 O O . HIS A 1 215 ? -8.651 1.631 24.877 1.00 89.62 215 HIS A O 1
ATOM 1746 N N . ARG A 1 216 ? -9.272 3.755 24.578 1.00 90.94 216 ARG A N 1
ATOM 1747 C CA . ARG A 1 216 ? -9.768 3.972 25.951 1.00 90.94 216 ARG A CA 1
ATOM 1748 C C . ARG A 1 216 ? -11.259 3.672 26.105 1.00 90.94 216 ARG A C 1
ATOM 1750 O O . ARG A 1 216 ? -11.694 3.252 27.176 1.00 90.94 216 ARG A O 1
ATOM 1757 N N . LEU A 1 217 ? -12.046 3.880 25.051 1.00 91.75 217 LEU A N 1
ATOM 1758 C CA . LEU A 1 217 ? -13.503 3.758 25.064 1.00 91.75 217 LEU A CA 1
ATOM 1759 C C . LEU A 1 217 ? -14.021 2.379 25.518 1.00 91.75 217 LEU A C 1
ATOM 1761 O O . LEU A 1 217 ? -14.957 2.383 26.318 1.00 91.75 217 LEU A O 1
ATOM 1765 N N . PRO A 1 218 ? -13.443 1.226 25.114 1.00 90.19 218 PRO A N 1
ATOM 1766 C CA . PRO A 1 218 ? -13.874 -0.076 25.625 1.00 90.19 218 PRO A CA 1
ATOM 1767 C C . PRO A 1 218 ? -13.821 -0.155 27.154 1.00 90.19 218 PRO A C 1
ATOM 1769 O O . PRO A 1 218 ? -14.752 -0.651 27.783 1.00 90.19 218 PRO A O 1
ATOM 1772 N N . PHE A 1 219 ? -12.767 0.394 27.764 1.00 90.44 219 PHE A N 1
ATOM 1773 C CA . PHE A 1 219 ? -12.595 0.398 29.216 1.00 90.44 219 PHE A CA 1
ATOM 1774 C C . PHE A 1 219 ? -13.551 1.378 29.903 1.00 90.44 219 PHE A C 1
ATOM 1776 O O . PHE A 1 219 ? -14.132 1.047 30.935 1.00 90.44 219 PHE A O 1
ATOM 1783 N N . ILE A 1 220 ? -13.764 2.558 29.313 1.00 92.56 220 ILE A N 1
ATOM 1784 C CA . ILE A 1 220 ? -14.694 3.568 29.841 1.00 92.56 220 ILE A CA 1
ATOM 1785 C C . ILE A 1 220 ? -16.133 3.038 29.806 1.00 92.56 220 ILE A C 1
ATOM 1787 O O . ILE A 1 220 ? -16.816 3.020 30.832 1.00 92.56 220 ILE A O 1
ATOM 1791 N N . PHE A 1 221 ? -16.597 2.574 28.644 1.00 90.75 221 PHE A N 1
ATOM 1792 C CA . PHE A 1 221 ? -17.955 2.056 28.486 1.00 90.75 221 PHE A CA 1
ATOM 1793 C C . PHE A 1 221 ? -18.157 0.721 29.209 1.00 90.75 221 PHE A C 1
ATOM 1795 O O . PHE A 1 221 ? -19.218 0.512 29.803 1.00 90.75 221 PHE A O 1
ATOM 1802 N N . GLY A 1 222 ? -17.135 -0.137 29.261 1.00 89.75 222 GLY A N 1
ATOM 1803 C CA . GLY A 1 222 ? -17.139 -1.341 30.092 1.00 89.75 222 GLY A CA 1
ATOM 1804 C C . GLY A 1 222 ? -17.300 -1.012 31.580 1.00 89.75 222 GLY A C 1
ATOM 1805 O O . GLY A 1 222 ? -18.172 -1.570 32.246 1.00 89.75 222 GLY A O 1
ATOM 1806 N N . GLY A 1 223 ? -16.543 -0.036 32.091 1.00 91.12 223 GLY A N 1
ATOM 1807 C CA . GLY A 1 223 ? -16.661 0.445 33.471 1.00 91.12 223 GLY A CA 1
ATOM 1808 C C . GLY A 1 223 ? -18.037 1.042 33.781 1.00 91.12 223 GLY A C 1
ATOM 1809 O O . GLY A 1 223 ? -18.655 0.686 34.785 1.00 91.12 223 GLY A O 1
ATOM 1810 N N . LEU A 1 224 ? -18.571 1.886 32.893 1.00 90.75 224 LEU A N 1
ATOM 1811 C CA . LEU A 1 224 ? -19.927 2.440 33.022 1.00 90.75 224 LEU A CA 1
ATOM 1812 C C . LEU A 1 224 ? -21.005 1.346 32.996 1.00 90.75 224 LEU A C 1
ATOM 1814 O O . LEU A 1 224 ? -21.977 1.407 33.754 1.00 90.75 224 LEU A O 1
ATOM 1818 N N . SER A 1 225 ? -20.826 0.317 32.168 1.00 88.12 225 SER A N 1
ATOM 1819 C CA . SER A 1 225 ? -21.722 -0.842 32.130 1.00 88.12 225 SER A CA 1
ATOM 1820 C C . SER A 1 225 ? -21.719 -1.583 33.472 1.00 88.12 225 SER A C 1
ATOM 1822 O O . SER A 1 225 ? -22.780 -1.871 34.021 1.00 88.12 225 SER A O 1
ATOM 1824 N N . LEU A 1 226 ? -20.547 -1.812 34.073 1.00 87.81 226 LEU A N 1
ATOM 1825 C CA . LEU A 1 226 ? -20.445 -2.434 35.398 1.00 87.81 226 LEU A CA 1
ATOM 1826 C C . LEU A 1 226 ? -21.071 -1.572 36.504 1.00 87.81 226 LEU A C 1
ATOM 1828 O O . LEU A 1 226 ? -21.802 -2.090 37.352 1.00 87.81 226 LEU A O 1
ATOM 1832 N N . LEU A 1 227 ? -20.847 -0.256 36.475 1.00 87.56 227 LEU A N 1
ATOM 1833 C CA . LEU A 1 227 ? -21.446 0.681 37.431 1.00 87.56 227 LEU A CA 1
ATOM 1834 C C . LEU A 1 227 ? -22.977 0.700 37.339 1.00 87.56 227 LEU A C 1
ATOM 1836 O O . LEU A 1 227 ? -23.662 0.713 38.364 1.00 87.56 227 LEU A O 1
ATOM 1840 N N . THR A 1 228 ? -23.535 0.660 36.127 1.00 85.62 228 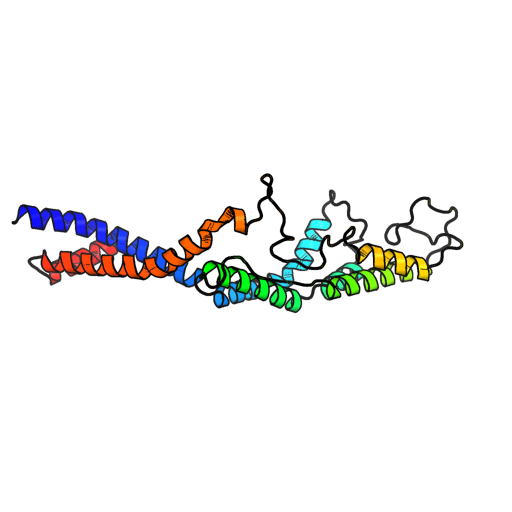THR A N 1
ATOM 1841 C CA . THR A 1 228 ? -24.993 0.611 35.938 1.00 85.62 228 THR A CA 1
ATOM 1842 C C . THR A 1 228 ? -25.588 -0.724 36.385 1.00 85.62 228 THR A C 1
ATOM 1844 O O . THR A 1 228 ? -26.625 -0.717 37.053 1.00 85.62 228 THR A O 1
ATOM 1847 N N . ILE A 1 229 ? -24.910 -1.852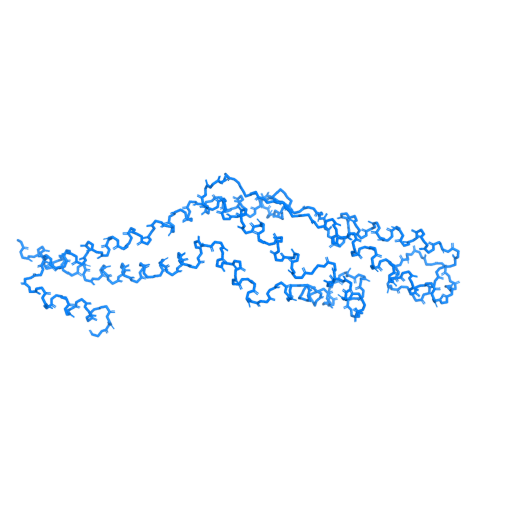 36.134 1.00 84.00 229 ILE A N 1
ATOM 1848 C CA . ILE A 1 229 ? -25.281 -3.163 36.700 1.00 84.00 229 ILE A CA 1
ATOM 1849 C C . ILE A 1 229 ? -25.314 -3.089 38.230 1.00 84.00 229 ILE A C 1
ATOM 1851 O O . ILE A 1 229 ? -26.302 -3.492 38.851 1.00 84.00 229 ILE A O 1
ATOM 1855 N N . PHE A 1 230 ? -24.268 -2.533 38.844 1.00 84.38 230 PHE A N 1
ATOM 1856 C CA . PHE A 1 230 ? -24.191 -2.383 40.295 1.00 84.38 230 PHE A CA 1
ATOM 1857 C C . PHE A 1 230 ? -25.325 -1.504 40.843 1.00 84.38 230 PHE A C 1
ATOM 1859 O O . PHE A 1 230 ? -25.979 -1.876 41.820 1.00 84.38 230 PHE A O 1
ATOM 1866 N N . GLY A 1 231 ? -25.631 -0.388 40.175 1.00 80.69 231 GLY A N 1
ATOM 1867 C CA . GLY A 1 231 ? -26.748 0.490 40.530 1.00 80.69 231 GLY A CA 1
ATOM 1868 C C . GLY A 1 231 ? -28.106 -0.222 40.507 1.00 80.69 231 GLY A C 1
ATOM 1869 O O . GLY A 1 231 ? -28.902 -0.060 41.435 1.00 80.69 231 GLY A O 1
ATOM 1870 N N . VAL A 1 232 ? -28.357 -1.071 39.502 1.00 81.62 232 VAL A N 1
ATOM 1871 C CA . VAL A 1 232 ? -29.580 -1.894 39.424 1.00 81.62 232 VAL A CA 1
ATOM 1872 C C . VAL A 1 232 ? -29.641 -2.910 40.568 1.00 81.62 232 VAL A C 1
ATOM 1874 O O . VAL A 1 232 ? -30.693 -3.075 41.193 1.00 81.62 232 VAL A O 1
ATOM 1877 N N . LEU A 1 233 ? -28.523 -3.576 40.873 1.00 81.50 233 LEU A N 1
ATOM 1878 C CA . LEU A 1 233 ? -28.441 -4.564 41.953 1.00 81.50 233 LEU A CA 1
ATOM 1879 C C . LEU A 1 233 ? -28.638 -3.941 43.339 1.00 81.50 233 LEU A C 1
ATOM 1881 O O . LEU A 1 233 ? -29.287 -4.554 44.188 1.00 81.50 233 LEU A O 1
ATOM 1885 N N . TRP A 1 234 ? -28.112 -2.734 43.562 1.00 81.81 234 TRP A N 1
ATOM 1886 C CA . TRP A 1 234 ? -28.271 -1.994 44.815 1.00 81.81 234 TRP A CA 1
ATOM 1887 C C . TRP A 1 234 ? -29.686 -1.422 44.985 1.00 81.81 234 TRP A C 1
ATOM 1889 O O . TRP A 1 234 ? -30.259 -1.477 46.074 1.00 81.81 234 TRP A O 1
ATOM 1899 N N . ALA A 1 235 ? -30.283 -0.897 43.910 1.00 78.94 235 ALA A N 1
ATOM 1900 C CA . ALA A 1 235 ? -31.628 -0.323 43.952 1.00 78.94 235 ALA A CA 1
ATOM 1901 C C . ALA A 1 235 ? -32.741 -1.386 44.031 1.00 78.94 235 ALA A C 1
ATOM 1903 O O . ALA A 1 235 ? -33.843 -1.074 44.497 1.00 78.94 235 ALA A O 1
ATOM 1904 N N . SER A 1 236 ? -32.479 -2.622 43.589 1.00 77.44 236 SER A N 1
ATOM 1905 C CA . SER A 1 236 ? -33.469 -3.700 43.588 1.00 77.44 236 SER A CA 1
ATOM 1906 C C . SER A 1 236 ? -33.640 -4.356 44.967 1.00 77.44 236 SER A C 1
ATOM 1908 O O . SER A 1 236 ? -32.669 -4.849 45.539 1.00 77.44 236 SER A O 1
ATOM 1910 N N . PRO A 1 237 ? -34.882 -4.485 45.473 1.00 70.31 237 PRO A N 1
ATOM 1911 C CA . PRO A 1 237 ? -35.159 -5.215 46.710 1.00 70.31 237 PRO A CA 1
ATOM 1912 C C . PRO A 1 237 ? -34.959 -6.737 46.575 1.00 70.31 237 PRO A C 1
ATOM 1914 O O . PRO A 1 237 ? -34.729 -7.412 47.572 1.00 70.31 237 PRO A O 1
ATOM 1917 N N . PHE A 1 238 ? -35.000 -7.291 45.355 1.00 79.56 238 PHE A N 1
ATOM 1918 C CA . PHE A 1 238 ? -34.830 -8.726 45.096 1.00 79.56 238 PHE A CA 1
ATOM 1919 C C . PHE A 1 238 ? -33.761 -8.957 44.023 1.00 79.56 238 PHE A C 1
ATOM 1921 O O . PHE A 1 238 ? -34.046 -8.939 42.821 1.00 79.56 238 PHE A O 1
ATOM 1928 N N . ARG A 1 239 ? -32.520 -9.212 44.456 1.00 72.44 239 ARG A N 1
ATOM 1929 C CA . ARG A 1 239 ? -31.344 -9.337 43.569 1.00 72.44 239 ARG A CA 1
ATOM 1930 C C . ARG A 1 239 ? -31.518 -10.394 42.470 1.00 72.44 239 ARG A C 1
ATOM 1932 O O . ARG A 1 239 ? -31.253 -10.108 41.307 1.00 72.44 239 ARG A O 1
ATOM 1939 N N . ARG A 1 240 ? -32.062 -11.574 42.804 1.00 71.12 240 ARG A N 1
ATOM 1940 C CA . ARG A 1 240 ? -32.319 -12.658 41.828 1.00 71.12 240 ARG A CA 1
ATOM 1941 C C . ARG A 1 240 ? -33.339 -12.264 40.751 1.00 71.12 240 ARG A C 1
ATOM 1943 O O . ARG A 1 240 ? -33.129 -12.551 39.578 1.00 71.12 240 ARG A O 1
ATOM 1950 N N . LYS A 1 241 ? -34.415 -11.556 41.124 1.00 71.81 241 LYS A N 1
ATOM 1951 C CA . LYS A 1 241 ? -35.433 -11.079 40.168 1.00 71.81 241 LYS A CA 1
ATOM 1952 C C . LYS A 1 241 ? -34.908 -9.940 39.287 1.00 71.81 241 LYS A C 1
ATOM 1954 O O . LYS A 1 241 ? -35.285 -9.863 38.124 1.00 71.81 241 LYS A O 1
ATOM 1959 N N . ALA A 1 242 ? -34.029 -9.083 39.812 1.00 68.12 242 ALA A N 1
ATOM 1960 C CA . ALA A 1 242 ? -33.377 -8.044 39.015 1.00 68.12 242 ALA A CA 1
ATOM 1961 C C . ALA A 1 242 ? -32.423 -8.622 37.967 1.00 68.12 242 ALA A C 1
ATOM 1963 O O . ALA A 1 242 ? -32.483 -8.197 36.819 1.00 68.12 242 ALA A O 1
ATOM 1964 N N . LEU A 1 243 ? -31.615 -9.623 38.324 1.00 72.50 243 LEU A N 1
ATOM 1965 C CA . LEU A 1 243 ? -30.747 -10.317 37.366 1.00 72.50 243 LEU A CA 1
ATOM 1966 C C . LEU A 1 243 ? -31.553 -11.013 36.264 1.00 72.50 243 LEU A C 1
ATOM 1968 O O . LEU A 1 243 ? -31.252 -10.838 35.088 1.00 72.50 243 LEU A O 1
ATOM 1972 N N . ALA A 1 244 ? -32.628 -11.720 36.626 1.00 72.50 244 ALA A N 1
ATOM 1973 C CA . ALA A 1 244 ? -33.517 -12.344 35.646 1.00 72.50 244 ALA A CA 1
ATOM 1974 C C . ALA A 1 244 ? -34.167 -11.313 34.702 1.00 72.50 244 ALA A C 1
ATOM 1976 O O . ALA A 1 244 ? -34.307 -11.561 33.506 1.00 72.50 244 ALA A O 1
ATOM 1977 N N . LYS A 1 245 ? -34.533 -10.133 35.222 1.00 72.62 245 LYS A N 1
ATOM 1978 C CA . LYS A 1 245 ? -35.108 -9.039 34.427 1.00 72.62 245 LYS A CA 1
ATOM 1979 C C . LYS A 1 245 ? -34.078 -8.362 33.516 1.00 72.62 245 LYS A C 1
ATOM 1981 O O . LYS A 1 245 ? -34.421 -8.003 32.396 1.00 72.62 245 LYS A O 1
ATOM 1986 N N . LEU A 1 246 ? -32.833 -8.214 33.972 1.00 72.69 246 LEU A N 1
ATOM 1987 C CA . LEU A 1 246 ? -31.725 -7.731 33.146 1.00 72.69 246 LEU A CA 1
ATOM 1988 C C . LEU A 1 246 ? -31.437 -8.695 31.993 1.00 72.69 246 LEU A C 1
ATOM 1990 O O . LEU A 1 246 ? -31.360 -8.250 30.854 1.00 72.69 246 LEU A O 1
ATOM 1994 N N . GLY A 1 247 ? -31.356 -10.001 32.272 1.00 70.56 247 GLY A N 1
ATOM 1995 C CA . GLY A 1 247 ? -31.160 -11.027 31.244 1.00 70.56 247 GLY A CA 1
ATOM 1996 C C . GLY A 1 247 ? -32.243 -10.977 30.165 1.00 70.56 247 GLY A C 1
ATOM 1997 O O . GLY A 1 247 ? -31.918 -10.867 28.987 1.00 70.56 247 GLY A O 1
ATOM 1998 N N . LYS A 1 248 ? -33.517 -10.930 30.577 1.00 74.75 248 LYS A N 1
ATOM 1999 C CA . LYS A 1 248 ? -34.666 -10.762 29.671 1.00 74.75 248 LYS A CA 1
ATOM 2000 C C . LYS A 1 248 ? -34.561 -9.508 28.799 1.00 74.75 248 LYS A C 1
ATOM 2002 O O . LYS A 1 248 ? -34.553 -9.605 27.573 1.00 74.75 248 LYS A O 1
ATOM 2007 N N . ASN A 1 249 ? -34.332 -8.351 29.424 1.00 70.31 249 ASN A N 1
ATOM 2008 C CA . ASN A 1 249 ? -34.184 -7.073 28.723 1.00 70.31 249 ASN A CA 1
ATOM 2009 C C . ASN A 1 249 ? -33.016 -7.042 27.721 1.00 70.31 249 ASN A C 1
ATOM 2011 O O . ASN A 1 249 ? -33.108 -6.346 26.711 1.00 70.31 249 ASN A O 1
ATOM 2015 N N . ILE A 1 250 ? -31.918 -7.753 27.999 1.00 70.62 250 ILE A N 1
ATOM 2016 C CA . ILE A 1 250 ? -30.767 -7.847 27.089 1.00 70.62 250 ILE A CA 1
ATOM 2017 C C . ILE A 1 250 ? -31.080 -8.800 25.927 1.00 70.62 250 ILE A C 1
ATOM 2019 O O . ILE A 1 250 ? -30.794 -8.457 24.782 1.00 70.62 250 ILE A O 1
ATOM 2023 N N . SER A 1 251 ? -31.714 -9.946 26.208 1.00 67.94 251 SER A N 1
ATOM 2024 C CA . SER A 1 251 ? -32.120 -10.938 25.198 1.00 67.94 251 SER A CA 1
ATOM 2025 C C . SER A 1 251 ? -33.283 -10.494 24.303 1.00 67.94 251 SER A C 1
ATOM 2027 O O . SER A 1 251 ? -33.542 -11.132 23.290 1.00 67.94 251 SER A O 1
ATOM 2029 N N . GLY A 1 252 ? -33.979 -9.407 24.657 1.00 60.19 252 GLY A N 1
ATOM 2030 C CA . GLY A 1 252 ? -35.153 -8.930 23.923 1.00 60.19 252 GLY A CA 1
ATOM 2031 C C . GLY A 1 252 ? -36.404 -9.803 24.092 1.00 60.19 252 GLY A C 1
ATOM 2032 O O . GLY A 1 252 ? -37.313 -9.679 23.277 1.00 60.19 252 GLY A O 1
ATOM 2033 N N . ILE A 1 253 ? -36.443 -10.657 25.126 1.00 45.56 253 ILE A N 1
ATOM 2034 C CA . ILE A 1 253 ? -37.540 -11.588 25.467 1.00 45.56 253 ILE A CA 1
ATOM 2035 C C . ILE A 1 253 ? -38.283 -11.104 26.714 1.00 45.56 253 ILE A C 1
ATOM 2037 O O . ILE A 1 253 ? -37.604 -10.747 27.707 1.00 45.56 253 ILE A O 1
#

Sequence (253 aa):
MYKLKRFVLLISANLIRILLYTTATIFVVWLVFSDPARIKHDIKQSGAYEKFVPSIIDANKAPNSSSTIPLDDQDVVDIINKAFPPRDLERKTNIVVDGVYAWLKGNEENVKFSVDFSKNKSYLGDELSRLAFERIAFMDLCSQQPETFDPFTTDCRPPNYDIFAGQEEFATLIKSSQGFLGTTELNQDNLPKNKAGQNIFEQYYFAPRIYSWLHRLPFIFGGLSLLTIFGVLWASPFRRKALAKLGKNISGI

Radius of gyration: 30.49 Å; chains: 1; bounding box: 62×36×95 Å

Secondary structure (DSSP, 8-state):
-HHHHHHHHHHHHHHHHHHHHHHHHHHHHHHHHS-HHHHHHHHHHTTHHHHHHHHHHHHHTSTT----S-TT-HHHHHHHHHHS-HHHHHHHHHHHHHHHHHHHTTSSSS---EEE-HHHHHHHHHHHHHHHHHHHHTSPBPSS--SS--TTT-SSBPTT--HHHHHHHHHHHHHSTTSS-S-SEEESTTSPP-TTS--HHHHTTTHHHHHHHHHHHHHHHHHHHHHHHHHHHHH-S-HHHHHHHHHHHHHT-